Protein AF-A0A349MTY9-F1 (afdb_monomer_lite)

Radius of gyration: 27.67 Å; chains: 1; bounding box: 72×50×79 Å

Structure (mmCIF, N/CA/C/O backbone):
data_AF-A0A349MTY9-F1
#
_entry.id   AF-A0A349MTY9-F1
#
loop_
_atom_site.group_PDB
_atom_site.id
_atom_site.type_symbol
_atom_site.label_atom_id
_atom_site.label_alt_id
_atom_site.label_comp_id
_atom_site.label_asym_id
_atom_site.label_entity_id
_atom_site.label_seq_id
_atom_site.pdbx_PDB_ins_code
_atom_site.Cartn_x
_atom_site.Cartn_y
_atom_site.Cartn_z
_atom_site.occupancy
_atom_site.B_iso_or_equiv
_atom_site.auth_seq_id
_atom_site.auth_comp_id
_atom_site.auth_asym_id
_atom_site.auth_atom_id
_atom_site.pdbx_PDB_model_num
ATOM 1 N N . MET A 1 1 ? 1.607 14.497 -12.237 1.00 48.50 1 MET A N 1
ATOM 2 C CA . MET A 1 1 ? 2.779 14.697 -13.120 1.00 48.50 1 MET A CA 1
ATOM 3 C C . MET A 1 1 ? 3.496 13.367 -13.244 1.00 48.50 1 MET A C 1
ATOM 5 O O . MET A 1 1 ? 3.527 12.660 -12.244 1.00 48.50 1 MET A O 1
ATOM 9 N N . SER A 1 2 ? 4.014 13.032 -14.425 1.00 65.06 2 SER A N 1
ATOM 10 C CA . SER A 1 2 ? 4.880 11.861 -14.635 1.00 65.06 2 SER A CA 1
ATOM 11 C C . SER A 1 2 ? 6.161 11.981 -13.800 1.00 65.06 2 SER A C 1
ATOM 13 O O . SER A 1 2 ? 6.641 13.096 -13.577 1.00 65.06 2 SER A O 1
ATOM 15 N N . SER A 1 3 ? 6.677 10.864 -13.291 1.00 82.69 3 SER A N 1
ATOM 16 C CA . SER A 1 3 ? 7.984 10.806 -12.621 1.00 82.69 3 SER A CA 1
ATOM 17 C C . SER A 1 3 ? 9.102 10.911 -13.656 1.00 82.69 3 SER A C 1
ATOM 19 O O . SER A 1 3 ? 8.962 10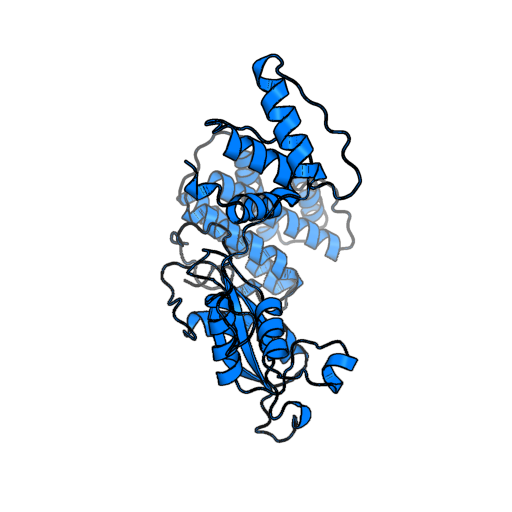.400 -14.769 1.00 82.69 3 SER A O 1
ATOM 21 N N . ASN A 1 4 ? 10.250 11.500 -13.297 1.00 88.31 4 ASN A N 1
ATOM 22 C CA . ASN A 1 4 ? 11.445 11.414 -14.145 1.00 88.31 4 ASN A CA 1
ATOM 23 C C . ASN A 1 4 ? 11.951 9.967 -14.282 1.00 88.31 4 ASN A C 1
ATOM 25 O O . ASN A 1 4 ? 12.784 9.704 -15.147 1.00 88.31 4 ASN A O 1
ATOM 29 N N . PHE A 1 5 ? 11.448 9.037 -13.461 1.00 90.69 5 PHE A N 1
ATOM 30 C CA . PHE A 1 5 ? 11.850 7.632 -13.406 1.00 90.69 5 PHE A CA 1
ATOM 31 C C . PHE A 1 5 ? 10.811 6.652 -13.969 1.00 90.69 5 PHE A C 1
ATOM 33 O O . PHE A 1 5 ? 11.025 5.444 -13.887 1.00 90.69 5 PHE A O 1
ATOM 40 N N . ASP A 1 6 ? 9.717 7.130 -14.579 1.00 85.75 6 ASP A N 1
ATOM 41 C CA . ASP A 1 6 ? 8.645 6.269 -15.120 1.00 85.75 6 ASP A CA 1
ATOM 42 C C . ASP A 1 6 ? 9.160 5.214 -16.120 1.00 85.75 6 ASP A C 1
ATOM 44 O O . ASP A 1 6 ? 8.602 4.122 -16.230 1.00 85.75 6 ASP A O 1
ATOM 48 N N . PHE A 1 7 ? 10.280 5.490 -16.795 1.00 86.31 7 PHE A N 1
ATOM 49 C CA . PHE A 1 7 ? 10.934 4.562 -17.721 1.00 86.31 7 PHE A CA 1
ATOM 50 C C . PHE A 1 7 ? 11.436 3.255 -17.070 1.00 86.31 7 PHE A C 1
ATOM 52 O O . PHE A 1 7 ? 11.737 2.301 -17.783 1.00 86.31 7 PHE A O 1
ATOM 59 N N . LEU A 1 8 ? 11.507 3.182 -15.736 1.00 84.25 8 LEU A N 1
ATOM 60 C CA . LEU A 1 8 ? 11.927 1.991 -14.987 1.00 84.25 8 LEU A CA 1
ATOM 61 C C . LEU A 1 8 ? 10.777 1.012 -14.670 1.00 84.25 8 LEU A C 1
ATOM 63 O O . LEU A 1 8 ? 11.043 -0.079 -14.170 1.00 84.25 8 LEU A O 1
ATOM 67 N N . GLN A 1 9 ? 9.512 1.362 -14.931 1.00 78.00 9 GLN A N 1
ATOM 68 C CA . GLN A 1 9 ? 8.347 0.541 -14.542 1.00 78.00 9 GLN A CA 1
ATOM 69 C C . GLN A 1 9 ? 8.153 -0.731 -15.394 1.00 78.00 9 GLN A C 1
ATOM 71 O O . GLN A 1 9 ? 7.370 -1.607 -15.032 1.00 78.00 9 GLN A O 1
ATOM 76 N N . GLY A 1 10 ? 8.833 -0.836 -16.539 1.00 66.75 10 GLY A N 1
ATOM 77 C CA . GLY A 1 10 ? 8.595 -1.882 -17.541 1.00 66.75 10 GLY A CA 1
ATOM 78 C C . GLY A 1 10 ? 9.405 -3.173 -17.386 1.00 66.75 10 GLY A C 1
ATOM 79 O O . GLY A 1 10 ? 9.187 -4.093 -18.171 1.00 66.75 10 GLY A O 1
ATOM 80 N N . ASN A 1 11 ? 10.333 -3.255 -16.427 1.00 74.88 11 ASN A N 1
ATOM 81 C CA . ASN A 1 11 ? 11.261 -4.380 -16.278 1.00 74.88 11 ASN A CA 1
ATOM 82 C C . ASN A 1 11 ? 11.414 -4.792 -14.795 1.00 74.88 11 ASN A C 1
ATOM 84 O O . ASN A 1 11 ? 11.418 -3.947 -13.897 1.00 74.88 11 ASN A O 1
ATOM 88 N N . GLU A 1 12 ? 11.497 -6.101 -14.533 1.00 72.12 12 GLU A N 1
ATOM 89 C CA . GLU A 1 12 ? 11.554 -6.668 -13.176 1.00 72.12 12 GLU A CA 1
ATOM 90 C C . GLU A 1 12 ? 12.826 -6.245 -12.423 1.00 72.12 12 GLU A C 1
ATOM 92 O O . GLU A 1 12 ? 12.746 -5.853 -11.255 1.00 72.12 12 GLU A O 1
ATOM 97 N N . ASP A 1 13 ? 13.969 -6.206 -13.113 1.00 73.19 13 ASP A N 1
ATOM 98 C CA . ASP A 1 13 ? 15.267 -5.835 -12.542 1.00 73.19 13 ASP A CA 1
ATOM 99 C C . ASP A 1 13 ? 15.338 -4.342 -12.185 1.00 73.19 13 ASP A C 1
ATOM 101 O O . ASP A 1 13 ? 16.035 -3.951 -11.247 1.00 73.19 13 ASP A O 1
ATOM 105 N N . SER A 1 14 ? 14.576 -3.488 -12.880 1.00 80.62 14 SER A N 1
ATOM 106 C CA . SER A 1 14 ? 14.502 -2.050 -12.591 1.00 80.62 14 SER A CA 1
ATOM 107 C C . SER A 1 14 ? 13.432 -1.672 -11.566 1.00 80.62 14 SER A C 1
ATOM 109 O O . SER A 1 14 ? 1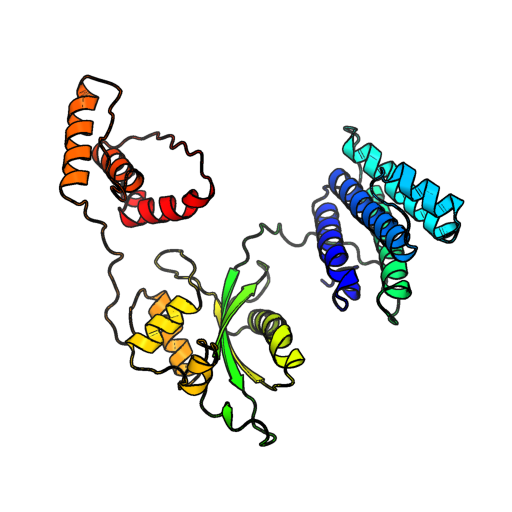3.472 -0.562 -11.030 1.00 80.62 14 SER A O 1
ATOM 111 N N . MET A 1 15 ? 12.498 -2.569 -11.232 1.00 73.56 15 MET A N 1
ATOM 112 C CA . MET A 1 15 ? 11.347 -2.231 -10.385 1.00 73.56 15 MET A CA 1
ATOM 113 C C . MET A 1 15 ? 11.749 -1.853 -8.949 1.00 73.56 15 MET A C 1
ATOM 115 O O . MET A 1 15 ? 11.157 -0.957 -8.338 1.00 73.56 15 MET A O 1
ATOM 119 N N . GLY A 1 16 ? 12.784 -2.503 -8.405 1.00 72.31 16 GLY A N 1
ATOM 120 C CA . GLY A 1 16 ? 13.357 -2.141 -7.105 1.00 72.31 16 GLY A CA 1
ATOM 121 C C . GLY A 1 16 ? 13.957 -0.730 -7.103 1.00 72.31 16 GLY A C 1
ATOM 122 O O . GLY A 1 16 ? 13.789 0.017 -6.136 1.00 72.31 16 GLY A O 1
ATOM 123 N N . TYR A 1 17 ? 14.590 -0.342 -8.213 1.00 87.06 17 TYR A N 1
ATOM 124 C CA . TYR A 1 17 ? 15.162 0.989 -8.404 1.00 87.06 17 TYR A CA 1
ATOM 125 C C . TYR A 1 17 ? 14.085 2.047 -8.638 1.00 87.06 17 TYR A C 1
ATOM 127 O O . TYR A 1 17 ? 14.203 3.131 -8.078 1.00 87.06 17 TYR A O 1
ATOM 135 N N . PHE A 1 18 ? 13.008 1.728 -9.365 1.00 83.00 18 PHE A N 1
ATOM 136 C CA . PHE A 1 18 ? 11.880 2.640 -9.569 1.00 83.00 18 PHE A CA 1
ATOM 137 C C . PHE A 1 18 ? 11.295 3.125 -8.240 1.00 83.00 18 PHE A C 1
ATOM 139 O O . PHE A 1 18 ? 11.178 4.326 -8.021 1.00 83.00 18 PHE A O 1
ATOM 146 N N . ARG A 1 19 ? 11.000 2.208 -7.308 1.00 77.81 19 ARG A N 1
ATOM 147 C CA . ARG A 1 19 ? 10.445 2.577 -5.992 1.00 77.81 19 ARG A CA 1
ATOM 148 C C . ARG A 1 19 ? 11.394 3.463 -5.186 1.00 77.81 19 ARG A C 1
ATOM 150 O O . ARG A 1 19 ? 10.953 4.396 -4.524 1.00 77.81 19 ARG A O 1
ATOM 157 N N . ALA A 1 20 ? 12.692 3.162 -5.225 1.00 81.81 20 ALA A N 1
ATOM 158 C CA . ALA A 1 20 ? 13.700 3.963 -4.537 1.00 81.81 20 ALA A CA 1
ATOM 159 C C . ALA A 1 20 ? 13.858 5.355 -5.172 1.00 81.81 20 ALA A C 1
ATOM 161 O O . ALA A 1 20 ? 14.046 6.334 -4.456 1.00 81.81 20 ALA A O 1
ATOM 162 N N . ALA A 1 21 ? 13.770 5.440 -6.498 1.00 87.44 21 ALA A N 1
ATOM 163 C CA . ALA A 1 21 ? 13.906 6.679 -7.246 1.00 87.44 21 ALA A CA 1
ATOM 164 C C . ALA A 1 21 ? 12.663 7.579 -7.129 1.00 87.44 21 ALA A C 1
ATOM 166 O O . ALA A 1 21 ? 12.811 8.788 -6.975 1.00 87.44 21 ALA A O 1
ATOM 167 N N . ASP A 1 22 ? 11.454 7.007 -7.103 1.00 82.94 22 ASP A N 1
ATOM 168 C CA . ASP A 1 22 ? 10.227 7.764 -6.813 1.00 82.94 22 ASP A CA 1
ATOM 169 C C . ASP A 1 22 ? 10.261 8.344 -5.391 1.00 82.94 22 ASP A C 1
ATOM 171 O O . ASP A 1 22 ? 9.966 9.521 -5.195 1.00 82.94 22 ASP A O 1
ATOM 175 N N . PHE A 1 23 ? 10.727 7.572 -4.401 1.00 81.62 23 PHE A N 1
ATOM 176 C CA . PHE A 1 23 ? 10.926 8.087 -3.042 1.00 81.62 23 PHE A CA 1
ATOM 177 C C . PHE A 1 23 ? 11.940 9.243 -2.998 1.00 81.62 23 PHE A C 1
ATOM 179 O O . PHE A 1 23 ? 11.708 10.246 -2.327 1.00 81.62 23 PHE A O 1
ATOM 186 N N . LEU A 1 24 ? 13.025 9.143 -3.766 1.00 90.38 24 LEU A N 1
ATOM 187 C CA . LEU A 1 24 ? 14.015 10.210 -3.899 1.00 90.38 24 LEU A CA 1
ATOM 188 C C . LEU A 1 24 ? 13.417 11.500 -4.502 1.00 90.38 24 LEU A C 1
ATOM 190 O O . LEU A 1 24 ? 13.692 12.587 -3.995 1.00 90.38 24 LEU A O 1
ATOM 194 N N . GLU A 1 25 ? 12.544 11.415 -5.517 1.00 89.06 25 GLU A N 1
ATOM 195 C CA . GLU A 1 25 ? 11.826 12.599 -6.036 1.00 89.06 25 GLU A CA 1
ATOM 196 C C . GLU A 1 25 ? 10.925 13.248 -4.981 1.00 89.06 25 GLU A C 1
ATOM 198 O O . GLU A 1 25 ? 10.778 14.473 -4.948 1.00 89.06 25 GLU A O 1
ATOM 203 N N . GLN A 1 26 ? 10.315 12.439 -4.113 1.00 84.06 26 GLN A N 1
ATOM 204 C CA . GLN A 1 26 ? 9.470 12.935 -3.030 1.00 84.06 26 GLN A CA 1
ATOM 205 C C . GLN A 1 26 ? 10.292 13.676 -1.970 1.00 84.06 26 GLN A C 1
ATOM 207 O O . GLN A 1 26 ? 9.876 14.745 -1.522 1.00 84.06 26 GLN A O 1
ATOM 212 N N . GLU A 1 27 ? 11.464 13.157 -1.593 1.00 86.94 27 GLU A N 1
ATOM 213 C CA . GLU A 1 27 ? 12.371 13.822 -0.649 1.00 86.94 27 GLU A CA 1
ATOM 214 C C . GLU A 1 27 ? 12.810 15.199 -1.162 1.00 86.94 27 GLU A C 1
ATOM 216 O O . GLU A 1 27 ? 12.738 16.176 -0.410 1.00 86.94 27 GLU A O 1
ATOM 221 N N . TYR A 1 28 ? 13.160 15.297 -2.451 1.00 92.12 28 TYR A N 1
ATOM 222 C CA . TYR A 1 28 ? 13.433 16.576 -3.111 1.00 92.12 28 TYR A CA 1
ATOM 223 C C . TYR A 1 28 ? 12.237 17.525 -3.015 1.00 92.12 28 TYR A C 1
ATOM 225 O O . TYR A 1 28 ? 12.362 18.665 -2.563 1.00 92.12 28 TYR A O 1
ATOM 233 N N . ALA A 1 29 ? 11.054 17.048 -3.410 1.00 85.62 29 ALA A N 1
ATOM 234 C CA . ALA A 1 29 ? 9.850 17.864 -3.457 1.00 85.62 29 ALA A CA 1
ATOM 235 C C . ALA A 1 29 ? 9.474 18.403 -2.062 1.00 85.62 29 ALA A C 1
ATOM 237 O O . ALA A 1 29 ? 9.063 19.554 -1.914 1.00 85.62 29 ALA A O 1
ATOM 238 N N . MET A 1 30 ? 9.674 17.607 -1.009 1.00 80.88 30 MET A N 1
ATOM 239 C CA . MET A 1 30 ? 9.446 18.009 0.385 1.00 80.88 30 MET A CA 1
ATOM 240 C C . MET A 1 30 ? 10.506 18.980 0.933 1.00 80.88 30 MET A C 1
ATOM 242 O O . MET A 1 30 ? 10.330 19.507 2.029 1.00 80.88 30 MET A O 1
ATOM 246 N N . GLY A 1 31 ? 11.585 19.242 0.191 1.00 87.38 31 GLY A N 1
ATOM 247 C CA . GLY A 1 31 ? 12.714 20.051 0.647 1.00 87.38 31 GLY A CA 1
ATOM 248 C C . GLY A 1 31 ? 13.654 19.312 1.606 1.00 87.38 31 GLY A C 1
ATOM 249 O O . GLY A 1 31 ? 14.465 19.947 2.279 1.00 87.38 31 GLY A O 1
ATOM 250 N N . ASN A 1 32 ? 13.567 17.979 1.672 1.00 88.12 32 ASN A N 1
ATOM 251 C CA . ASN A 1 32 ? 14.393 17.120 2.522 1.00 88.12 32 ASN A CA 1
ATOM 252 C C . ASN A 1 32 ? 15.698 16.720 1.811 1.00 88.12 32 ASN A C 1
ATOM 254 O O . ASN A 1 32 ? 16.046 15.540 1.737 1.00 88.12 32 ASN A O 1
ATOM 258 N N . TYR A 1 33 ? 16.451 17.707 1.323 1.00 91.31 33 TYR A N 1
ATOM 259 C CA . TYR A 1 33 ? 17.626 17.498 0.465 1.00 91.31 33 TYR A CA 1
ATOM 260 C C . TYR A 1 33 ? 18.709 16.605 1.110 1.00 91.31 33 TYR A C 1
ATOM 262 O O . TYR A 1 33 ? 19.322 15.776 0.450 1.00 91.31 33 TYR A O 1
ATOM 270 N N . ALA A 1 34 ? 18.915 16.674 2.430 1.00 88.19 34 ALA A N 1
ATOM 271 C CA . ALA A 1 34 ? 19.869 15.785 3.111 1.00 88.19 34 ALA A CA 1
ATOM 272 C C . ALA A 1 34 ? 19.472 14.291 3.030 1.00 88.19 34 ALA A C 1
ATOM 274 O O . ALA A 1 34 ? 20.325 13.406 2.907 1.00 88.19 34 ALA A O 1
ATOM 275 N N . SER A 1 35 ? 18.168 14.002 3.103 1.00 89.50 35 SER A N 1
ATOM 276 C CA . SER A 1 35 ? 17.660 12.627 2.994 1.00 89.50 35 SER A CA 1
ATOM 277 C C . SER A 1 35 ? 17.699 12.158 1.540 1.00 89.50 35 SER A C 1
ATOM 279 O O . SER A 1 35 ? 18.216 11.074 1.276 1.00 89.50 35 SER A O 1
ATOM 281 N N . GLU A 1 36 ? 17.335 13.041 0.606 1.00 93.81 36 GLU A N 1
ATOM 282 C CA . GLU A 1 36 ? 17.454 12.824 -0.841 1.00 93.81 36 GLU A CA 1
ATOM 283 C C . GLU A 1 36 ? 18.869 12.378 -1.246 1.00 93.81 36 GLU A C 1
ATOM 285 O O . GLU A 1 36 ? 19.044 11.359 -1.914 1.00 93.81 36 GLU A O 1
ATOM 290 N N . LEU A 1 37 ? 19.906 13.088 -0.786 1.00 93.94 37 LEU A N 1
ATOM 291 C CA . LEU A 1 37 ? 21.303 12.752 -1.075 1.00 93.94 37 LEU A CA 1
ATOM 292 C C . LEU A 1 37 ? 21.699 11.374 -0.507 1.00 93.94 37 LEU A C 1
ATOM 294 O O . LEU A 1 37 ? 22.433 10.611 -1.145 1.00 93.94 37 LEU A O 1
ATOM 298 N N . THR A 1 38 ? 21.201 11.024 0.682 1.00 91.75 38 THR A N 1
ATOM 299 C CA . THR A 1 38 ? 21.407 9.695 1.282 1.00 91.75 38 THR A CA 1
ATOM 300 C C . THR A 1 38 ? 20.731 8.596 0.449 1.00 91.75 38 THR A C 1
ATOM 302 O O . THR A 1 38 ? 21.340 7.552 0.180 1.00 91.75 38 THR A O 1
ATOM 305 N N . SER A 1 39 ? 19.505 8.833 -0.017 1.00 93.69 39 SER A N 1
ATOM 306 C CA . SER A 1 39 ? 18.768 7.924 -0.902 1.00 93.69 39 SER A CA 1
ATOM 307 C C . SER A 1 39 ? 19.449 7.769 -2.265 1.00 93.69 39 SER A C 1
ATOM 309 O O . SER A 1 39 ? 19.593 6.643 -2.752 1.00 93.69 39 SER A O 1
ATOM 311 N N . ALA A 1 40 ? 19.972 8.858 -2.838 1.00 97.25 40 ALA A N 1
ATOM 312 C CA . ALA A 1 40 ? 20.712 8.859 -4.101 1.00 97.25 40 ALA A CA 1
ATOM 313 C C . ALA A 1 40 ? 21.924 7.925 -4.021 1.00 97.25 40 ALA A C 1
ATOM 315 O O . ALA A 1 40 ? 22.139 7.061 -4.879 1.00 97.25 40 ALA A O 1
ATOM 316 N N . ARG A 1 41 ? 22.683 8.036 -2.923 1.00 96.44 41 ARG A N 1
ATOM 317 C CA . ARG A 1 41 ? 23.814 7.154 -2.627 1.00 96.44 41 ARG A CA 1
ATOM 318 C C . ARG A 1 41 ? 23.387 5.693 -2.527 1.00 96.44 41 ARG A C 1
ATOM 320 O O . ARG A 1 41 ? 24.094 4.835 -3.052 1.00 96.44 41 ARG A O 1
ATOM 327 N N . LYS A 1 42 ? 22.265 5.394 -1.868 1.00 95.19 42 LYS A N 1
ATOM 328 C CA . LYS A 1 42 ? 21.762 4.018 -1.741 1.00 95.19 42 LYS A CA 1
ATOM 329 C C . LYS A 1 42 ? 21.445 3.412 -3.109 1.00 95.19 42 LYS A C 1
ATOM 331 O O . LYS A 1 42 ? 21.803 2.260 -3.350 1.00 95.19 42 LYS A O 1
ATOM 336 N N . ILE A 1 43 ? 20.817 4.172 -4.007 1.00 96.69 43 ILE A N 1
ATOM 337 C CA . ILE A 1 43 ? 20.549 3.733 -5.385 1.00 96.69 43 ILE A CA 1
ATOM 338 C C . ILE A 1 43 ? 21.868 3.416 -6.100 1.00 96.69 43 ILE A C 1
ATOM 340 O O . ILE A 1 43 ? 22.042 2.308 -6.607 1.00 96.69 43 ILE A O 1
ATOM 344 N N . ALA A 1 44 ? 22.831 4.342 -6.065 1.00 98.06 44 ALA A N 1
ATOM 345 C CA . ALA A 1 44 ? 24.136 4.166 -6.700 1.00 98.06 44 ALA A CA 1
ATOM 346 C C . ALA A 1 44 ? 24.924 2.961 -6.150 1.00 98.06 44 ALA A C 1
ATOM 348 O O . ALA A 1 44 ? 25.539 2.218 -6.916 1.00 98.06 44 ALA A O 1
ATOM 349 N N . GLU A 1 45 ? 24.875 2.726 -4.837 1.00 97.81 45 GLU A N 1
ATOM 350 C CA . GLU A 1 45 ? 25.505 1.564 -4.206 1.00 97.81 45 GLU A CA 1
ATOM 351 C C . GLU A 1 45 ? 24.916 0.247 -4.723 1.00 97.81 45 GLU A C 1
ATOM 353 O O . GLU A 1 45 ? 25.665 -0.671 -5.055 1.00 97.81 45 GLU A O 1
ATOM 358 N N . ASN A 1 46 ? 23.589 0.161 -4.838 1.00 96.88 46 ASN A N 1
ATOM 359 C CA . ASN A 1 46 ? 22.930 -1.046 -5.336 1.00 96.88 46 ASN A CA 1
ATOM 360 C C . ASN A 1 46 ? 23.171 -1.262 -6.833 1.00 96.88 46 ASN A C 1
ATOM 362 O O . ASN A 1 46 ? 23.267 -2.406 -7.260 1.00 96.88 46 ASN A O 1
ATOM 366 N N . VAL A 1 47 ? 23.329 -0.203 -7.633 1.00 97.62 47 VAL A N 1
ATOM 367 C CA . VAL A 1 47 ? 23.782 -0.345 -9.028 1.00 97.62 47 VAL A CA 1
ATOM 368 C C . VAL A 1 47 ? 25.186 -0.936 -9.087 1.00 97.62 47 VAL A C 1
ATOM 370 O O . VAL A 1 47 ? 25.439 -1.844 -9.870 1.00 97.62 47 VAL A O 1
ATOM 373 N N . VAL A 1 48 ? 26.109 -0.466 -8.245 1.00 98.12 48 VAL A N 1
ATOM 374 C CA . VAL A 1 48 ? 27.471 -1.017 -8.206 1.00 98.12 48 VAL A CA 1
ATOM 375 C C . VAL A 1 48 ? 27.480 -2.485 -7.790 1.00 98.12 48 VAL A C 1
ATOM 377 O O . VAL A 1 48 ? 28.207 -3.271 -8.394 1.00 98.12 48 VAL A O 1
ATOM 380 N N . LYS A 1 49 ? 26.664 -2.868 -6.802 1.00 97.31 49 LYS A N 1
ATOM 381 C CA . LYS A 1 49 ? 26.504 -4.278 -6.416 1.00 97.31 49 LYS A CA 1
ATOM 382 C C . LYS A 1 49 ? 25.972 -5.118 -7.571 1.00 97.31 49 LYS A C 1
ATOM 384 O O . LYS A 1 49 ? 26.564 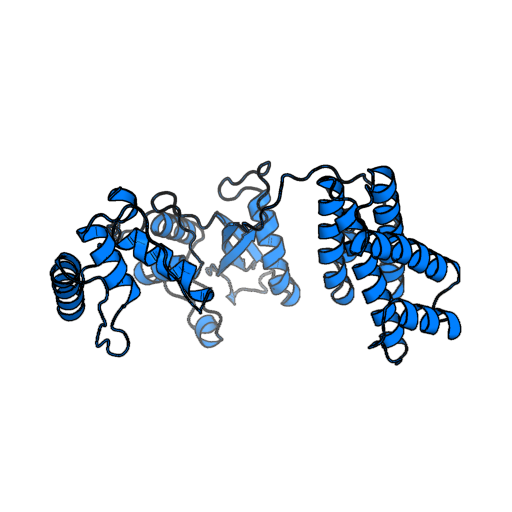-6.142 -7.883 1.00 97.31 49 LYS A O 1
ATOM 389 N N . PHE A 1 50 ? 24.947 -4.626 -8.264 1.00 96.12 50 PHE A N 1
ATOM 390 C CA . PHE A 1 50 ? 24.400 -5.292 -9.442 1.00 96.12 50 PHE A CA 1
ATOM 391 C C . PHE A 1 50 ? 25.460 -5.494 -10.533 1.00 96.12 50 PHE A C 1
ATOM 393 O O . PHE A 1 50 ? 25.598 -6.590 -11.059 1.00 96.12 50 PHE A O 1
ATOM 400 N N . VAL A 1 51 ? 26.264 -4.471 -10.843 1.00 97.00 51 VAL A N 1
ATOM 401 C CA . VAL A 1 51 ? 27.350 -4.586 -11.833 1.00 97.00 51 VAL A CA 1
ATOM 402 C C . VAL A 1 51 ? 28.369 -5.653 -11.430 1.00 97.00 51 VAL A C 1
ATOM 404 O O . VAL A 1 51 ? 28.814 -6.416 -12.284 1.00 97.00 51 VAL A O 1
ATOM 407 N N . LEU A 1 52 ? 28.749 -5.722 -10.153 1.00 97.44 52 LEU A N 1
ATOM 408 C CA . LEU A 1 52 ? 29.668 -6.753 -9.664 1.00 97.44 52 LEU A CA 1
ATOM 409 C C . LEU A 1 52 ? 29.054 -8.153 -9.776 1.00 97.44 52 LEU A C 1
ATOM 411 O O . LEU A 1 52 ? 29.723 -9.053 -10.283 1.00 97.44 52 LEU A O 1
ATOM 415 N N . ASP A 1 53 ? 27.779 -8.306 -9.417 1.00 95.50 53 ASP A N 1
ATOM 416 C CA . ASP A 1 53 ? 27.051 -9.575 -9.543 1.00 95.50 53 ASP A CA 1
ATOM 417 C C . ASP A 1 53 ? 26.963 -10.055 -10.991 1.00 95.50 53 ASP A C 1
ATOM 419 O O . ASP A 1 53 ? 27.270 -11.213 -11.272 1.00 95.50 53 ASP A O 1
ATOM 423 N N . GLN A 1 54 ? 26.639 -9.163 -11.933 1.00 94.25 54 GLN A N 1
ATOM 424 C CA . GLN A 1 54 ? 26.612 -9.490 -13.366 1.00 94.25 54 GLN A CA 1
ATOM 425 C C . GLN A 1 54 ? 27.986 -9.918 -13.907 1.00 94.25 54 GLN A C 1
ATOM 427 O O . GLN A 1 54 ? 28.072 -10.589 -14.933 1.00 94.25 54 GLN A O 1
ATOM 432 N N . ASN A 1 55 ? 29.069 -9.551 -13.216 1.00 95.38 55 ASN A N 1
ATOM 433 C CA . ASN A 1 55 ? 30.438 -9.942 -13.548 1.00 95.38 55 ASN A CA 1
ATOM 434 C C . ASN A 1 55 ? 30.984 -11.053 -12.631 1.00 95.38 55 ASN A C 1
ATOM 436 O O . ASN A 1 55 ? 32.189 -11.314 -12.647 1.00 95.38 55 ASN A O 1
ATOM 440 N N . TYR A 1 56 ? 30.119 -11.719 -11.855 1.00 95.69 56 TYR A N 1
ATOM 441 C CA . TYR A 1 56 ? 30.465 -12.807 -10.932 1.00 95.69 56 TYR A CA 1
ATOM 442 C C . TYR A 1 56 ? 31.546 -12.428 -9.903 1.00 95.69 56 TYR A C 1
ATOM 444 O O . TYR A 1 56 ? 32.407 -13.241 -9.556 1.00 95.69 56 TYR A O 1
ATOM 452 N N . MET A 1 57 ? 31.521 -11.180 -9.431 1.00 95.12 57 MET A N 1
ATOM 453 C CA . MET A 1 57 ? 32.440 -10.658 -8.420 1.00 95.12 57 MET A CA 1
ATOM 454 C C . MET A 1 57 ? 31.738 -10.469 -7.075 1.00 95.12 57 MET A C 1
ATOM 456 O O . MET A 1 57 ? 30.555 -10.155 -7.024 1.00 95.12 57 MET A O 1
ATOM 460 N N . ASP A 1 58 ? 32.493 -10.615 -5.985 1.00 93.88 58 ASP A N 1
ATOM 461 C CA . ASP A 1 58 ? 31.995 -10.365 -4.629 1.00 93.88 58 ASP A CA 1
ATOM 462 C C . ASP A 1 58 ? 31.566 -8.898 -4.439 1.00 93.88 58 ASP A C 1
ATOM 464 O O . ASP A 1 58 ? 32.237 -7.973 -4.912 1.00 93.88 58 ASP A O 1
ATOM 468 N N . ASN A 1 59 ? 30.453 -8.694 -3.730 1.00 93.31 59 ASN A N 1
ATOM 469 C CA . ASN A 1 59 ? 29.843 -7.389 -3.494 1.00 93.31 59 ASN A CA 1
ATOM 470 C C . ASN A 1 59 ? 29.487 -7.112 -2.017 1.00 93.31 59 ASN A C 1
ATOM 472 O O . ASN A 1 59 ? 28.932 -6.048 -1.713 1.00 93.31 59 ASN A O 1
ATOM 476 N N . ASP A 1 60 ? 29.872 -8.000 -1.093 1.00 92.31 60 ASP A N 1
ATOM 477 C CA . ASP A 1 60 ? 29.568 -7.884 0.343 1.00 92.31 60 ASP A CA 1
ATOM 478 C C . ASP A 1 60 ? 30.317 -6.727 1.041 1.00 92.31 60 ASP A C 1
ATOM 480 O O . ASP A 1 60 ? 30.031 -6.373 2.190 1.00 92.31 60 ASP A O 1
ATOM 484 N N . ALA A 1 61 ? 31.277 -6.102 0.354 1.00 94.06 61 ALA A N 1
ATOM 485 C CA . ALA A 1 61 ? 32.059 -4.992 0.880 1.00 94.06 61 ALA A CA 1
ATOM 486 C C . ALA A 1 61 ? 31.317 -3.638 0.820 1.00 94.06 61 ALA A C 1
ATOM 488 O O . ALA A 1 61 ? 30.210 -3.493 0.298 1.00 94.06 61 ALA A O 1
ATOM 489 N N . THR A 1 62 ? 31.932 -2.598 1.394 1.00 95.25 62 THR A N 1
ATOM 490 C CA . THR A 1 62 ? 31.339 -1.249 1.418 1.00 95.25 62 THR A CA 1
ATOM 491 C C . THR A 1 62 ? 31.235 -0.652 0.014 1.00 95.25 62 THR A C 1
ATOM 493 O O . THR A 1 62 ? 32.072 -0.935 -0.845 1.00 95.25 62 THR A O 1
ATOM 496 N N . PHE A 1 63 ? 30.302 0.287 -0.201 1.00 96.44 63 PHE A N 1
ATOM 497 C CA . PHE A 1 63 ? 30.187 1.014 -1.475 1.00 96.44 63 PHE A CA 1
ATOM 498 C C . PHE A 1 63 ? 31.536 1.545 -1.995 1.00 96.44 63 PHE A C 1
ATOM 500 O O . PHE A 1 63 ? 31.862 1.413 -3.172 1.00 96.44 63 PHE A O 1
ATOM 507 N N . ALA A 1 64 ? 32.367 2.108 -1.113 1.00 95.94 64 ALA A N 1
ATOM 508 C CA . ALA A 1 64 ? 33.670 2.644 -1.494 1.00 95.94 64 ALA A CA 1
ATOM 509 C C . ALA A 1 64 ? 34.655 1.564 -1.975 1.00 95.94 64 ALA A C 1
ATOM 511 O O . ALA A 1 64 ? 35.476 1.841 -2.848 1.00 95.94 64 ALA A O 1
ATOM 512 N N . GLN A 1 65 ? 34.608 0.363 -1.394 1.00 96.75 65 GLN A N 1
ATOM 513 C CA . GLN A 1 65 ? 35.442 -0.769 -1.804 1.00 96.75 65 GLN A CA 1
ATOM 514 C C . GLN A 1 65 ? 34.934 -1.358 -3.118 1.00 96.75 65 GLN A C 1
ATOM 516 O O . GLN A 1 65 ? 35.709 -1.465 -4.063 1.00 96.75 65 GLN A O 1
ATOM 521 N N . ASN A 1 66 ? 33.632 -1.610 -3.218 1.00 97.94 66 ASN A N 1
ATOM 522 C CA . ASN A 1 66 ? 33.010 -2.131 -4.431 1.00 97.94 66 ASN A CA 1
ATOM 523 C C . ASN A 1 66 ? 33.229 -1.205 -5.636 1.00 97.94 66 ASN A C 1
ATOM 525 O O . ASN A 1 66 ? 33.608 -1.661 -6.712 1.00 97.94 66 ASN A O 1
ATOM 529 N N . LEU A 1 67 ? 33.096 0.113 -5.454 1.00 97.19 67 LEU A N 1
ATOM 530 C CA . LEU A 1 67 ? 33.346 1.080 -6.526 1.00 97.19 67 LEU A CA 1
ATOM 531 C C . LEU A 1 67 ? 34.824 1.103 -6.962 1.00 97.19 67 LEU A C 1
ATOM 533 O O . LEU A 1 67 ? 35.120 1.288 -8.143 1.00 97.19 67 LEU A O 1
ATOM 537 N N . LYS A 1 68 ? 35.769 0.864 -6.039 1.00 97.12 68 LYS A N 1
ATOM 538 C CA . LYS A 1 68 ? 37.186 0.681 -6.397 1.00 97.12 68 LYS A CA 1
ATOM 539 C C . LYS A 1 68 ? 37.395 -0.594 -7.212 1.00 97.12 68 LYS A C 1
ATOM 541 O O . LYS A 1 68 ? 38.151 -0.543 -8.177 1.00 97.12 68 LYS A O 1
ATOM 546 N N . THR A 1 69 ? 36.727 -1.691 -6.856 1.00 97.25 69 THR A N 1
ATOM 547 C CA . THR A 1 69 ? 36.767 -2.958 -7.604 1.00 97.25 69 THR A CA 1
ATOM 548 C C . THR A 1 69 ? 36.250 -2.763 -9.028 1.00 97.25 69 THR A C 1
ATOM 550 O O . THR A 1 69 ? 36.961 -3.074 -9.981 1.00 97.25 69 THR A O 1
ATOM 553 N N . VAL A 1 70 ? 35.079 -2.133 -9.184 1.00 97.25 70 VAL A N 1
ATOM 554 C CA . VAL A 1 70 ? 34.504 -1.771 -10.493 1.00 97.25 70 VAL A CA 1
ATOM 555 C C . VAL A 1 70 ? 35.488 -0.959 -11.340 1.00 97.25 70 VAL A C 1
ATOM 557 O O . VAL A 1 70 ? 35.685 -1.258 -12.518 1.00 97.25 70 VAL A O 1
ATOM 560 N N . LYS A 1 71 ? 36.143 0.044 -10.739 1.00 96.50 71 LYS A N 1
ATOM 561 C CA . LYS A 1 71 ? 37.141 0.878 -11.423 1.00 96.50 71 LYS A CA 1
ATOM 562 C C . LYS A 1 71 ? 38.395 0.091 -11.814 1.00 96.50 71 LYS A C 1
ATOM 564 O O . LYS A 1 71 ? 38.891 0.264 -12.922 1.00 96.50 71 LYS A O 1
ATOM 569 N N . TYR A 1 72 ? 38.916 -0.740 -10.913 1.00 96.00 72 TYR A N 1
ATOM 570 C CA . TYR A 1 72 ? 40.137 -1.519 -11.129 1.00 96.00 72 TYR A CA 1
ATOM 571 C C . TYR A 1 72 ? 39.975 -2.545 -12.255 1.00 96.00 72 TYR A C 1
ATOM 573 O O . TYR A 1 72 ? 40.866 -2.693 -13.085 1.00 96.00 72 TYR A O 1
ATOM 581 N N . HIS A 1 73 ? 38.819 -3.209 -12.314 1.00 95.88 73 HIS A N 1
ATOM 582 C CA . HIS A 1 73 ? 38.504 -4.184 -13.358 1.00 95.88 73 HIS A CA 1
ATOM 583 C C . HIS A 1 73 ? 37.926 -3.558 -14.635 1.00 95.88 73 HIS A C 1
ATOM 585 O O . HIS A 1 73 ? 37.583 -4.291 -15.556 1.00 95.88 73 HIS A O 1
ATOM 591 N N . HIS A 1 74 ? 37.834 -2.225 -14.711 1.00 95.56 74 HIS A N 1
ATOM 592 C CA . HIS A 1 74 ? 37.294 -1.498 -15.864 1.00 95.56 74 HIS A CA 1
ATOM 593 C C . HIS A 1 74 ? 35.884 -1.956 -16.284 1.00 95.56 74 HIS A C 1
ATOM 595 O O . HIS A 1 74 ? 35.560 -1.966 -17.470 1.00 95.56 74 HIS A O 1
ATOM 601 N N . LEU A 1 75 ? 35.034 -2.316 -15.314 1.00 95.88 75 LEU A N 1
ATOM 602 C CA . LEU A 1 75 ? 33.679 -2.819 -15.593 1.00 95.88 75 LEU A CA 1
ATOM 603 C C . LEU A 1 75 ? 32.731 -1.722 -16.088 1.00 95.88 75 LEU A C 1
ATOM 605 O O . LEU A 1 75 ? 31.720 -2.012 -16.716 1.00 95.88 75 LEU A O 1
ATOM 609 N N . LEU A 1 76 ? 33.058 -0.459 -15.805 1.00 96.06 76 LEU A N 1
ATOM 610 C CA . LEU A 1 76 ? 32.333 0.721 -16.262 1.00 96.06 76 LEU A CA 1
ATOM 611 C C . LEU A 1 76 ? 33.295 1.702 -16.928 1.00 96.06 76 LEU A C 1
ATOM 613 O O . LEU A 1 76 ? 34.479 1.770 -16.588 1.00 96.06 76 LEU A O 1
ATOM 617 N N . ASN A 1 77 ? 32.771 2.508 -17.851 1.00 95.25 77 ASN A N 1
ATOM 618 C CA . ASN A 1 77 ? 33.543 3.594 -18.443 1.00 95.25 77 ASN A CA 1
ATOM 619 C C . ASN A 1 77 ? 33.855 4.693 -17.405 1.00 95.25 77 ASN A C 1
ATOM 621 O O . ASN A 1 77 ? 33.200 4.813 -16.368 1.00 95.25 77 ASN A O 1
ATOM 625 N N . GLN A 1 78 ? 34.854 5.525 -17.706 1.00 94.44 78 GLN A N 1
ATOM 626 C CA . GLN A 1 78 ? 35.328 6.554 -16.777 1.00 94.44 78 GLN A CA 1
ATOM 627 C C . GLN A 1 78 ? 34.228 7.560 -16.392 1.00 94.44 78 GLN A C 1
ATOM 629 O O . GLN A 1 78 ? 34.136 7.934 -15.228 1.00 94.44 78 GLN A O 1
ATOM 634 N N . GLN A 1 79 ? 33.350 7.931 -17.330 1.00 96.31 79 GLN A N 1
ATOM 635 C CA . GLN A 1 79 ? 32.254 8.874 -17.074 1.00 96.31 79 GLN A CA 1
ATOM 636 C C . GLN A 1 79 ? 31.259 8.346 -16.031 1.00 96.31 79 GLN A C 1
ATOM 638 O O . GLN A 1 79 ? 30.839 9.090 -15.150 1.00 96.31 79 GLN A O 1
ATOM 643 N N . LEU A 1 80 ? 30.906 7.060 -16.094 1.00 97.38 80 LEU A N 1
ATOM 644 C CA . LEU A 1 80 ? 30.008 6.418 -15.130 1.00 97.38 80 LEU A CA 1
ATOM 645 C C . LEU A 1 80 ? 30.670 6.236 -13.767 1.00 97.38 80 LEU A C 1
ATOM 647 O O . LEU A 1 80 ? 30.023 6.414 -12.738 1.00 97.38 80 LEU A O 1
ATOM 651 N N . VAL A 1 81 ? 31.964 5.915 -13.746 1.00 97.38 81 VAL A N 1
ATOM 652 C CA . VAL A 1 81 ? 32.729 5.849 -12.495 1.00 97.38 81 VAL A CA 1
ATOM 653 C C . VAL A 1 81 ? 32.751 7.219 -11.812 1.00 97.38 81 VAL A C 1
ATOM 655 O O . VAL A 1 81 ? 32.500 7.301 -10.610 1.00 97.38 81 VAL A O 1
ATOM 658 N N . ASP A 1 82 ? 32.998 8.291 -12.565 1.00 97.44 82 ASP A N 1
ATOM 659 C CA . ASP A 1 82 ? 33.008 9.656 -12.033 1.00 97.44 82 ASP A CA 1
ATOM 660 C C . ASP A 1 82 ? 31.618 10.083 -11.541 1.00 97.44 82 ASP A C 1
ATOM 662 O O . ASP A 1 82 ? 31.506 10.650 -10.453 1.00 97.44 82 ASP A O 1
ATOM 666 N N . LEU A 1 83 ? 30.554 9.721 -12.268 1.00 98.19 83 LEU A N 1
ATOM 667 C CA . LEU A 1 83 ? 29.165 9.921 -11.844 1.00 98.19 83 LEU A CA 1
ATOM 668 C C . LEU A 1 83 ? 28.866 9.224 -10.506 1.00 98.19 83 LEU A C 1
ATOM 670 O O . LEU A 1 83 ? 28.312 9.834 -9.594 1.00 98.19 83 LEU A O 1
ATOM 674 N N . LEU A 1 84 ? 29.276 7.963 -10.350 1.00 98.19 84 LEU A N 1
ATOM 675 C CA . LEU A 1 84 ? 29.082 7.205 -9.110 1.00 98.19 84 LEU A CA 1
ATOM 676 C C . LEU A 1 84 ? 29.840 7.826 -7.929 1.00 98.19 84 LEU A C 1
ATOM 678 O O . LEU A 1 84 ? 29.310 7.866 -6.818 1.00 98.19 84 LEU A O 1
ATOM 682 N N . TYR A 1 85 ? 31.050 8.354 -8.147 1.00 97.75 85 TYR A N 1
ATOM 683 C CA . TYR A 1 85 ? 31.761 9.114 -7.115 1.00 97.75 85 TYR A CA 1
ATOM 684 C C . TYR A 1 85 ? 31.057 10.433 -6.777 1.00 97.75 85 TYR A C 1
ATOM 686 O O . TYR A 1 85 ? 30.972 10.771 -5.594 1.00 97.75 85 TYR A O 1
ATOM 694 N N . ALA A 1 86 ? 30.532 11.140 -7.780 1.00 96.81 86 ALA A N 1
ATOM 695 C CA . ALA A 1 86 ? 29.806 12.393 -7.598 1.00 96.81 86 ALA A CA 1
ATOM 696 C C . ALA A 1 86 ? 28.515 12.212 -6.782 1.00 96.81 86 ALA A C 1
ATOM 698 O O . ALA A 1 86 ? 28.220 13.063 -5.953 1.00 96.81 86 ALA A O 1
ATOM 699 N N . ILE A 1 87 ? 27.817 11.079 -6.926 1.00 97.44 87 ILE A N 1
ATOM 700 C CA . ILE A 1 87 ? 26.652 10.732 -6.091 1.00 97.44 87 ILE A CA 1
ATOM 701 C C . ILE A 1 87 ? 27.096 10.279 -4.689 1.00 97.44 87 ILE A C 1
ATOM 703 O O . ILE A 1 87 ? 26.495 10.628 -3.671 1.00 97.44 87 ILE A O 1
ATOM 707 N N . LYS A 1 88 ? 28.168 9.480 -4.610 1.00 96.12 88 LYS A N 1
ATOM 708 C CA . LYS A 1 88 ? 28.630 8.875 -3.354 1.00 96.12 88 LYS A CA 1
ATOM 709 C C . LYS A 1 88 ? 29.062 9.916 -2.317 1.00 96.12 88 LYS A C 1
ATOM 711 O O . LYS A 1 88 ? 28.756 9.723 -1.139 1.00 96.12 88 LYS A O 1
ATOM 716 N N . GLN A 1 89 ? 29.869 10.914 -2.692 1.00 93.00 89 GLN A N 1
ATOM 717 C CA . GLN A 1 89 ? 30.481 11.812 -1.696 1.00 93.00 89 GLN A CA 1
ATOM 718 C C . GLN A 1 89 ? 29.439 12.652 -0.944 1.00 93.00 89 GLN A C 1
ATOM 720 O O . GLN A 1 89 ? 29.392 12.514 0.281 1.00 93.00 89 GLN A O 1
ATOM 725 N N . PRO A 1 90 ? 28.533 13.383 -1.624 1.00 90.94 90 PRO A N 1
ATOM 726 C CA . PRO A 1 90 ? 27.522 14.191 -0.950 1.00 90.94 90 PRO A CA 1
ATOM 727 C C . PRO A 1 90 ? 26.562 13.335 -0.121 1.00 90.94 90 PRO A C 1
ATOM 729 O O . PRO A 1 90 ? 26.265 13.673 1.017 1.00 90.94 90 PRO A O 1
ATOM 732 N N . GLY A 1 91 ? 26.136 12.168 -0.621 1.00 89.50 91 GLY A N 1
ATOM 733 C CA . GLY A 1 91 ? 25.266 11.275 0.151 1.00 89.50 91 GLY A CA 1
ATOM 734 C C . GLY A 1 91 ? 25.936 10.651 1.377 1.00 89.50 91 GLY A C 1
ATOM 735 O O . GLY A 1 91 ? 25.265 10.308 2.347 1.00 89.50 91 GLY A O 1
ATOM 736 N N . ASN A 1 92 ? 27.263 10.499 1.374 1.00 88.69 92 ASN A N 1
ATOM 737 C CA . ASN A 1 92 ? 27.996 10.057 2.558 1.00 88.69 92 ASN A CA 1
ATOM 738 C C . ASN A 1 92 ? 28.133 11.183 3.590 1.00 88.69 92 ASN A C 1
ATOM 740 O O . ASN A 1 92 ? 27.993 10.928 4.782 1.00 88.69 92 ASN A O 1
ATOM 744 N N . GLU A 1 93 ? 28.384 12.410 3.143 1.00 88.12 93 GLU A N 1
ATOM 745 C CA . GLU A 1 93 ? 28.422 13.596 4.006 1.00 88.12 93 GLU A CA 1
ATOM 746 C C . GLU A 1 93 ? 27.046 13.877 4.623 1.00 88.12 93 GLU A C 1
ATOM 748 O O . GLU A 1 93 ? 26.951 14.052 5.838 1.00 88.12 93 GLU A O 1
ATOM 753 N N . ALA A 1 94 ? 25.972 13.785 3.836 1.00 86.31 94 ALA A N 1
ATOM 754 C CA . ALA A 1 94 ? 24.601 14.001 4.295 1.00 86.31 94 ALA A CA 1
ATOM 755 C C . ALA A 1 94 ? 24.146 12.985 5.358 1.00 86.31 94 ALA A C 1
ATOM 757 O O . ALA A 1 94 ? 23.336 13.304 6.223 1.00 86.31 94 ALA A O 1
ATOM 758 N N . SER A 1 95 ? 24.706 11.771 5.344 1.00 80.75 95 SER A N 1
ATOM 759 C CA . SER A 1 95 ? 24.448 10.748 6.368 1.00 80.75 95 SER A CA 1
ATOM 760 C C . SER A 1 95 ? 25.174 11.000 7.701 1.00 80.75 95 SER A C 1
ATOM 762 O O . SER A 1 95 ? 24.836 10.374 8.707 1.00 80.75 95 SER A O 1
ATOM 764 N N . HIS A 1 96 ? 26.208 11.849 7.721 1.00 74.44 96 HIS A N 1
ATOM 765 C CA . HIS A 1 96 ? 27.143 11.970 8.850 1.00 74.44 96 HIS A CA 1
ATOM 766 C C . HIS A 1 96 ? 27.339 13.398 9.373 1.00 74.44 96 HIS A C 1
ATOM 768 O O . HIS A 1 96 ? 27.970 13.577 10.416 1.00 74.44 96 HIS A O 1
ATOM 774 N N . THR A 1 97 ? 26.808 14.405 8.683 1.00 77.06 97 THR A N 1
ATOM 775 C CA . THR A 1 97 ? 26.961 15.822 9.028 1.00 77.06 97 THR A CA 1
ATOM 776 C C . THR A 1 97 ? 25.602 16.484 9.271 1.00 77.06 97 THR A C 1
ATOM 778 O O . THR A 1 97 ? 24.558 15.947 8.915 1.00 77.06 97 THR A O 1
ATOM 781 N N . LEU A 1 98 ? 25.614 17.656 9.915 1.00 73.06 98 LEU A N 1
ATOM 782 C CA . LEU A 1 98 ? 24.435 18.517 10.092 1.00 73.06 98 LEU A CA 1
ATOM 783 C C . LEU A 1 98 ? 24.414 19.658 9.059 1.00 73.06 98 LEU A C 1
ATOM 785 O O . LEU A 1 98 ? 23.826 20.711 9.312 1.00 73.06 98 LEU A O 1
ATOM 789 N N . GLU A 1 99 ? 25.124 19.494 7.940 1.00 72.31 99 GLU A N 1
ATOM 790 C CA . GLU A 1 99 ? 25.198 20.516 6.899 1.00 72.31 99 GLU A CA 1
ATOM 791 C C . GLU A 1 99 ? 23.831 20.747 6.245 1.00 72.31 99 GLU A C 1
ATOM 793 O O . GLU A 1 99 ? 23.006 19.840 6.111 1.00 72.31 99 GLU A O 1
ATOM 798 N N . GLN A 1 100 ? 23.579 22.000 5.864 1.00 75.12 100 GLN A N 1
ATOM 799 C CA . GLN A 1 100 ? 22.350 22.381 5.179 1.00 75.12 100 GLN A CA 1
ATOM 800 C C . GLN A 1 100 ? 22.548 22.263 3.672 1.00 75.12 100 GLN A C 1
ATOM 802 O O . GLN A 1 100 ? 23.276 23.050 3.072 1.00 75.12 100 GLN A O 1
ATOM 807 N N . TYR A 1 101 ? 21.847 21.306 3.075 1.00 87.81 101 TYR A N 1
ATOM 808 C CA . TYR A 1 101 ? 21.726 21.172 1.629 1.00 87.81 101 TYR A CA 1
ATOM 809 C C . TYR A 1 101 ? 20.574 22.033 1.126 1.00 87.81 101 TYR A C 1
ATOM 811 O O . TYR A 1 101 ? 19.555 22.196 1.803 1.00 87.81 101 TYR A O 1
ATOM 819 N N . ASN A 1 102 ? 20.746 22.605 -0.057 1.00 90.50 102 ASN A N 1
ATOM 820 C CA . ASN A 1 102 ? 19.767 23.482 -0.678 1.00 90.50 102 ASN A CA 1
ATOM 821 C C . ASN A 1 102 ? 19.167 22.841 -1.940 1.00 90.50 102 ASN A C 1
ATOM 823 O O . ASN A 1 102 ? 19.568 21.771 -2.392 1.00 90.50 102 ASN A O 1
ATOM 827 N N . LYS A 1 103 ? 18.199 23.537 -2.538 1.00 91.06 103 LYS A N 1
ATOM 828 C CA . LYS A 1 103 ? 17.488 23.079 -3.736 1.00 91.06 103 LYS A CA 1
ATOM 829 C C . LYS A 1 103 ? 18.410 22.767 -4.920 1.00 91.06 103 LYS A C 1
ATOM 831 O O . LYS A 1 103 ? 18.127 21.843 -5.674 1.00 91.06 103 LYS A O 1
ATOM 836 N N . GLN A 1 104 ? 19.490 23.529 -5.096 1.00 93.06 104 GLN A N 1
ATOM 837 C CA . GLN A 1 104 ? 20.464 23.302 -6.165 1.00 93.06 104 GLN A CA 1
ATOM 838 C C . GLN A 1 104 ? 21.157 21.947 -5.986 1.00 93.06 104 GLN A C 1
ATOM 840 O O . GLN A 1 104 ? 21.317 21.220 -6.964 1.00 93.06 104 GLN A O 1
ATOM 845 N N . ASP A 1 105 ? 21.518 21.598 -4.749 1.00 92.69 105 ASP A N 1
ATOM 846 C CA . ASP A 1 105 ? 22.164 20.322 -4.426 1.00 92.69 105 ASP A CA 1
ATOM 847 C C . ASP A 1 105 ? 21.233 19.144 -4.743 1.00 92.69 105 ASP A C 1
ATOM 849 O O . ASP A 1 105 ? 21.661 18.167 -5.357 1.00 92.69 105 ASP A O 1
ATOM 853 N N . GLY A 1 106 ? 19.944 19.280 -4.411 1.00 93.44 106 GLY A N 1
ATOM 854 C CA . GLY A 1 106 ? 18.920 18.292 -4.760 1.00 93.44 106 GLY A CA 1
ATOM 855 C C . GLY A 1 106 ? 18.730 18.127 -6.273 1.00 93.44 106 GLY A C 1
ATOM 856 O O . GLY A 1 106 ? 18.780 17.021 -6.800 1.00 93.44 106 GLY A O 1
ATOM 857 N N . VAL A 1 107 ? 18.639 19.228 -7.036 1.00 95.06 107 VAL A N 1
ATOM 858 C CA . VAL A 1 107 ? 18.533 19.142 -8.511 1.00 95.06 107 VAL A CA 1
ATOM 859 C C . VAL A 1 107 ? 19.720 18.382 -9.102 1.00 95.06 107 VAL A C 1
ATOM 861 O O . VAL A 1 107 ? 19.539 17.547 -9.990 1.00 95.06 107 VAL A O 1
ATOM 864 N N . VAL A 1 108 ? 20.930 18.649 -8.606 1.00 96.44 108 VAL A N 1
ATOM 865 C CA . VAL A 1 108 ? 22.140 17.949 -9.051 1.00 96.44 108 VAL A CA 1
ATOM 866 C C . VAL A 1 108 ? 22.059 16.458 -8.716 1.00 96.44 108 VAL A C 1
ATOM 868 O O . VAL A 1 108 ? 22.335 15.637 -9.592 1.00 96.44 108 VAL A O 1
ATOM 871 N N . ALA A 1 109 ? 21.649 16.094 -7.498 1.00 96.00 109 ALA A N 1
ATOM 872 C CA . ALA A 1 109 ? 21.499 14.699 -7.089 1.00 96.00 109 ALA A CA 1
ATOM 873 C C . ALA A 1 109 ? 20.480 13.951 -7.968 1.00 96.00 109 ALA A C 1
ATOM 875 O O . ALA A 1 109 ? 20.799 12.892 -8.514 1.00 96.00 109 ALA A O 1
ATOM 876 N N . LEU A 1 110 ? 19.298 14.534 -8.190 1.00 96.31 110 LEU A N 1
ATOM 877 C CA . LEU A 1 110 ? 18.272 13.999 -9.087 1.00 96.31 110 LEU A CA 1
ATOM 878 C C . LEU A 1 110 ? 18.800 13.761 -10.499 1.00 96.31 110 LEU A C 1
ATOM 880 O O . LEU A 1 110 ? 18.669 12.661 -11.031 1.00 96.31 110 LEU A O 1
ATOM 884 N N . GLN A 1 111 ? 19.426 14.769 -11.107 1.00 96.19 111 GLN A N 1
ATOM 885 C CA . GLN A 1 111 ? 19.950 14.662 -12.470 1.00 96.19 111 GLN A CA 1
ATOM 886 C C . GLN A 1 111 ? 21.010 13.563 -12.592 1.00 96.19 111 GLN A C 1
ATOM 888 O O . GLN A 1 111 ? 21.013 12.812 -13.570 1.00 96.19 111 GLN A O 1
ATOM 893 N N . GLN A 1 112 ? 21.877 13.427 -11.587 1.00 97.69 112 GLN A N 1
ATOM 894 C CA . GLN A 1 112 ? 22.888 12.375 -11.553 1.00 97.69 112 GLN A CA 1
ATOM 895 C C . GLN A 1 112 ? 22.266 10.978 -11.436 1.00 97.69 112 GLN A C 1
ATOM 897 O O . GLN A 1 112 ? 22.675 10.058 -12.149 1.00 97.69 112 GLN A O 1
ATOM 902 N N . VAL A 1 113 ? 21.256 10.809 -10.576 1.00 97.81 113 VAL A N 1
ATOM 903 C CA . VAL A 1 113 ? 20.539 9.534 -10.435 1.00 97.81 113 VAL A CA 1
ATOM 904 C C . VAL A 1 113 ? 19.762 9.207 -11.711 1.00 97.81 113 VAL A C 1
ATOM 906 O O . VAL A 1 113 ? 19.833 8.074 -12.177 1.00 97.81 113 VAL A O 1
ATOM 909 N N . ILE A 1 114 ? 19.098 10.184 -12.336 1.00 96.25 114 ILE A N 1
ATOM 910 C CA . ILE A 1 114 ? 18.415 10.020 -13.630 1.00 96.25 114 ILE A CA 1
ATOM 911 C C . ILE A 1 114 ? 19.399 9.531 -14.695 1.00 96.25 114 ILE A C 1
ATOM 913 O O . ILE A 1 114 ? 19.133 8.541 -15.377 1.00 96.25 114 ILE A O 1
ATOM 917 N N . GLN A 1 115 ? 20.564 10.173 -14.809 1.00 96.56 115 GLN A N 1
ATOM 918 C CA . GLN A 1 115 ? 21.601 9.766 -15.755 1.00 96.56 115 GLN A CA 1
ATOM 919 C C . GLN A 1 115 ? 22.067 8.324 -15.504 1.00 96.56 115 GLN A C 1
ATOM 921 O O . GLN A 1 115 ? 22.187 7.540 -16.450 1.00 96.56 115 GLN A O 1
ATOM 926 N N . LEU A 1 116 ? 22.297 7.960 -14.239 1.00 97.88 116 LEU A N 1
ATOM 927 C CA . LEU A 1 116 ? 22.703 6.609 -13.858 1.00 97.88 116 LEU A CA 1
ATOM 928 C C . LEU A 1 116 ? 21.619 5.576 -14.198 1.00 97.88 116 LEU A C 1
ATOM 930 O O . LEU A 1 116 ? 21.931 4.517 -14.737 1.00 97.88 116 LEU A O 1
ATOM 934 N N . MET A 1 117 ? 20.353 5.889 -13.918 1.00 96.88 117 MET A N 1
ATOM 935 C CA . MET A 1 117 ? 19.222 4.994 -14.163 1.00 96.88 117 MET A CA 1
ATOM 936 C C . MET A 1 117 ? 18.935 4.806 -15.652 1.00 96.88 117 MET A C 1
ATOM 938 O O . MET A 1 117 ? 18.650 3.688 -16.066 1.00 96.88 117 MET A O 1
ATOM 942 N N . TYR A 1 118 ? 19.072 5.844 -16.483 1.00 95.56 118 TYR A N 1
ATOM 943 C CA . TYR A 1 118 ? 18.959 5.678 -17.936 1.00 95.56 118 TYR A CA 1
ATOM 944 C C . TYR A 1 118 ? 20.062 4.784 -18.492 1.00 95.56 118 TYR A C 1
ATOM 946 O O . TYR A 1 118 ? 19.793 3.946 -19.351 1.00 95.56 118 TYR A O 1
ATOM 954 N N . TRP A 1 119 ? 21.299 4.938 -18.010 1.00 96.38 119 TRP A N 1
ATOM 955 C CA . TRP A 1 119 ? 22.370 4.020 -18.386 1.00 96.38 119 TRP A CA 1
ATOM 956 C C . TRP A 1 119 ? 22.050 2.584 -17.952 1.00 96.38 119 TRP A C 1
ATOM 958 O O . TRP A 1 119 ? 22.179 1.665 -18.761 1.00 96.38 119 TRP A O 1
ATOM 968 N N . PHE A 1 120 ? 21.593 2.399 -16.711 1.00 96.50 120 PHE A N 1
ATOM 969 C CA . PHE A 1 120 ? 21.222 1.090 -16.178 1.00 96.50 120 PHE A CA 1
ATOM 970 C C . PHE A 1 120 ? 20.123 0.436 -17.024 1.00 96.50 120 PHE A C 1
ATOM 972 O O . PHE A 1 120 ? 20.309 -0.675 -17.511 1.00 96.50 120 PHE A O 1
ATOM 979 N N . ALA A 1 121 ? 19.031 1.159 -17.288 1.00 94.06 121 ALA A N 1
ATOM 980 C CA . ALA A 1 121 ? 17.902 0.662 -18.064 1.00 94.06 121 ALA A CA 1
ATOM 981 C C . ALA A 1 121 ? 18.295 0.290 -19.503 1.00 94.06 121 ALA A C 1
ATOM 983 O O . ALA A 1 121 ? 17.868 -0.740 -20.016 1.00 94.06 121 ALA A O 1
ATOM 984 N N . LYS A 1 122 ? 19.148 1.095 -20.151 1.00 93.56 122 LYS A N 1
ATOM 985 C CA . LYS A 1 122 ? 19.657 0.798 -21.501 1.00 93.56 122 LYS A CA 1
ATOM 986 C C . LYS A 1 122 ? 20.589 -0.410 -21.539 1.00 93.56 122 LYS A C 1
ATOM 988 O O . LYS A 1 122 ? 20.661 -1.084 -22.556 1.00 93.56 122 LYS A O 1
ATOM 993 N N . THR A 1 123 ? 21.341 -0.642 -20.465 1.00 93.75 123 THR A N 1
ATOM 994 C CA . THR A 1 123 ? 22.377 -1.686 -20.426 1.00 93.75 123 THR A CA 1
ATOM 995 C C . THR A 1 123 ? 21.817 -3.034 -19.991 1.00 93.75 123 THR A C 1
ATOM 997 O O . THR A 1 123 ? 22.255 -4.058 -20.503 1.00 93.75 123 THR A O 1
ATOM 1000 N N . TYR A 1 124 ? 20.872 -3.035 -19.049 1.00 92.88 124 TYR A N 1
ATOM 1001 C CA . TYR A 1 124 ? 20.413 -4.251 -18.374 1.00 92.88 124 TYR A CA 1
ATOM 1002 C C . TYR A 1 124 ? 18.912 -4.518 -18.507 1.00 92.88 124 TYR A C 1
ATOM 1004 O O . TYR A 1 124 ? 18.476 -5.608 -18.163 1.00 92.88 124 TYR A O 1
ATOM 1012 N N . CYS A 1 125 ? 18.118 -3.557 -18.988 1.00 89.00 125 CYS A N 1
ATOM 1013 C CA . CYS A 1 125 ? 16.656 -3.679 -19.020 1.00 89.00 125 CYS A CA 1
ATOM 1014 C C . CYS A 1 125 ? 16.054 -3.549 -20.427 1.00 89.00 125 CYS A C 1
ATOM 1016 O O . CYS A 1 125 ? 14.847 -3.342 -20.539 1.00 89.00 125 CYS A O 1
ATOM 1018 N N . ASP A 1 126 ? 16.879 -3.623 -21.477 1.00 85.81 126 ASP A N 1
ATOM 1019 C CA . ASP A 1 126 ? 16.474 -3.485 -22.885 1.00 85.81 126 ASP A CA 1
ATOM 1020 C C . ASP A 1 126 ? 15.658 -2.207 -23.180 1.00 85.81 126 ASP A C 1
ATOM 1022 O O . ASP A 1 126 ? 14.769 -2.182 -24.033 1.00 85.81 126 ASP A O 1
ATOM 1026 N N . TYR A 1 127 ? 15.935 -1.111 -22.464 1.00 87.19 127 TYR A N 1
ATOM 1027 C CA . TYR A 1 127 ? 15.242 0.156 -22.691 1.00 87.19 127 TYR A CA 1
ATOM 1028 C C . TYR A 1 127 ? 15.742 0.849 -23.968 1.00 87.19 127 TYR A C 1
ATOM 1030 O O . TYR A 1 127 ? 16.872 1.335 -24.021 1.00 87.19 127 TYR A O 1
ATOM 1038 N N . GLU A 1 128 ? 14.871 0.978 -24.970 1.00 87.38 128 GLU A N 1
ATOM 1039 C CA . GLU A 1 128 ? 15.178 1.646 -26.250 1.00 87.38 128 GLU A CA 1
ATOM 1040 C C . GLU A 1 128 ? 14.650 3.090 -26.350 1.00 87.38 128 GLU A C 1
ATOM 1042 O O . GLU A 1 128 ? 14.852 3.764 -27.360 1.00 87.38 128 GLU A O 1
ATOM 1047 N N . GLY A 1 129 ? 13.973 3.594 -25.316 1.00 83.88 129 GLY A N 1
ATOM 1048 C CA . GLY A 1 129 ? 13.365 4.923 -25.346 1.00 83.88 129 GLY A CA 1
ATOM 1049 C C . GLY A 1 129 ? 14.367 6.084 -25.269 1.00 83.88 129 GLY A C 1
ATOM 1050 O O . GLY A 1 129 ? 15.539 5.950 -24.890 1.00 83.88 129 GLY A O 1
ATOM 1051 N N . GLU A 1 130 ? 13.879 7.279 -25.600 1.00 85.75 130 GLU A N 1
ATOM 1052 C CA . GLU A 1 130 ? 14.659 8.512 -25.484 1.00 85.75 130 GLU A CA 1
ATOM 1053 C C . GLU A 1 130 ? 14.779 8.977 -24.027 1.00 85.75 130 GLU A C 1
ATOM 1055 O O . GLU A 1 130 ? 13.930 8.684 -23.179 1.00 85.75 130 GLU A O 1
ATOM 1060 N N . VAL A 1 131 ? 15.860 9.709 -23.743 1.00 87.25 131 VAL A N 1
ATOM 1061 C CA . VAL A 1 131 ? 16.054 10.376 -22.452 1.00 87.25 131 VAL A CA 1
ATOM 1062 C C . VAL A 1 131 ? 15.114 11.571 -22.408 1.00 87.25 131 VAL A C 1
ATOM 1064 O O . VAL A 1 131 ? 15.268 12.510 -23.189 1.00 87.25 131 VAL A O 1
ATOM 1067 N N . GLN A 1 132 ? 14.142 11.528 -21.504 1.00 86.38 132 GLN A N 1
ATOM 1068 C CA . GLN A 1 132 ? 13.199 12.626 -21.322 1.00 86.38 132 GLN A CA 1
ATOM 1069 C C . GLN A 1 132 ? 13.890 13.838 -20.674 1.00 86.38 132 GLN A C 1
ATOM 1071 O O . GLN A 1 132 ? 14.809 13.661 -19.866 1.00 86.38 132 GLN A O 1
ATOM 1076 N N . PRO A 1 133 ? 13.473 15.073 -21.009 1.00 87.19 133 PRO A N 1
ATOM 1077 C CA . PRO A 1 133 ? 13.986 16.265 -20.348 1.00 87.19 133 PRO A CA 1
ATOM 1078 C C . PRO A 1 133 ? 13.646 16.236 -18.856 1.00 87.19 133 PRO A C 1
ATOM 1080 O O . PRO A 1 133 ? 12.564 15.798 -18.469 1.00 87.19 133 PRO A O 1
ATOM 1083 N N . PHE A 1 134 ? 14.565 16.737 -18.030 1.00 89.94 134 PHE A N 1
ATOM 1084 C CA . PHE A 1 134 ? 14.341 16.855 -16.593 1.00 89.94 134 PHE A CA 1
ATOM 1085 C C . PHE A 1 134 ? 13.115 17.729 -16.315 1.00 89.94 134 PHE A C 1
ATOM 1087 O O . PHE A 1 134 ? 13.050 18.884 -16.745 1.00 89.94 134 PHE A O 1
ATOM 1094 N N . VAL A 1 135 ? 12.173 17.177 -15.560 1.00 87.19 135 VAL A N 1
ATOM 1095 C CA . VAL A 1 135 ? 11.024 17.895 -15.020 1.00 87.19 135 VAL A CA 1
ATOM 1096 C C . VAL A 1 135 ? 11.253 18.053 -13.530 1.00 87.19 135 VAL A C 1
ATOM 1098 O O . VAL A 1 135 ? 11.336 17.067 -12.804 1.00 87.19 135 VAL A O 1
ATOM 1101 N N . GLU A 1 136 ? 11.363 19.292 -13.062 1.00 86.75 136 GLU A N 1
ATOM 1102 C CA . GLU A 1 136 ? 11.584 19.543 -11.642 1.00 86.75 136 GLU A CA 1
ATOM 1103 C C . GLU A 1 136 ? 10.422 18.968 -10.806 1.00 86.75 136 GLU A C 1
ATOM 1105 O O . GLU A 1 136 ? 9.267 19.339 -11.054 1.00 86.75 136 GLU A O 1
ATOM 1110 N N . PRO A 1 137 ? 10.685 18.066 -9.837 1.00 84.38 137 PRO A N 1
ATOM 1111 C CA . PRO A 1 137 ? 9.614 17.489 -9.038 1.00 84.38 137 PRO A CA 1
ATOM 1112 C C . PRO A 1 137 ? 8.947 18.561 -8.173 1.00 84.38 137 PRO A C 1
ATOM 1114 O O . PRO A 1 137 ? 9.552 19.139 -7.272 1.00 84.38 137 PRO A O 1
ATOM 1117 N N . ALA A 1 138 ? 7.673 18.831 -8.441 1.00 73.00 138 ALA A N 1
ATOM 1118 C CA . ALA A 1 138 ? 6.843 19.650 -7.569 1.00 73.00 138 ALA A CA 1
ATOM 1119 C C . ALA A 1 138 ? 6.362 18.828 -6.364 1.00 73.00 138 ALA A C 1
ATOM 1121 O O . ALA A 1 138 ? 6.236 17.605 -6.464 1.00 73.00 138 ALA A O 1
ATOM 1122 N N . GLN A 1 139 ? 6.031 19.499 -5.250 1.00 55.97 139 GLN A N 1
ATOM 1123 C CA . GLN A 1 139 ? 5.328 18.873 -4.123 1.00 55.97 139 GLN A CA 1
ATOM 1124 C C . GLN A 1 139 ? 4.060 18.184 -4.615 1.00 55.97 139 GLN A C 1
ATOM 1126 O O . GLN A 1 139 ? 3.027 18.815 -4.824 1.00 55.97 139 GLN A O 1
ATOM 1131 N N . ARG A 1 140 ? 4.143 16.864 -4.776 1.00 52.81 140 ARG A N 1
ATOM 1132 C CA . ARG A 1 140 ? 2.974 15.998 -4.726 1.00 52.81 140 ARG A CA 1
ATOM 1133 C C . ARG A 1 140 ? 2.573 15.977 -3.251 1.00 52.81 140 ARG A C 1
ATOM 1135 O O . ARG A 1 140 ? 3.448 15.797 -2.402 1.00 52.81 140 ARG A O 1
ATOM 1142 N N . GLY A 1 141 ? 1.311 16.287 -2.943 1.00 41.31 141 GLY A N 1
ATOM 1143 C CA . GLY A 1 141 ? 0.837 16.429 -1.562 1.00 41.31 141 GLY A CA 1
ATOM 1144 C C . GLY A 1 141 ? 1.353 15.291 -0.679 1.00 41.31 141 GLY A C 1
ATOM 1145 O O . GLY A 1 141 ? 1.387 14.155 -1.133 1.00 41.31 141 GLY A O 1
ATOM 1146 N N . LEU A 1 142 ? 1.813 15.622 0.536 1.00 35.59 142 LEU A N 1
ATOM 1147 C CA . LEU A 1 142 ? 2.423 14.702 1.505 1.00 35.59 142 LEU A CA 1
ATOM 1148 C C . LEU A 1 142 ? 1.719 13.332 1.500 1.00 35.59 142 LEU A C 1
ATOM 1150 O O . LEU A 1 142 ? 0.667 13.168 2.120 1.00 35.59 142 LEU A O 1
ATOM 1154 N N . TYR A 1 143 ? 2.301 12.349 0.810 1.00 38.12 143 TYR A N 1
ATOM 1155 C CA . TYR A 1 143 ? 1.816 10.979 0.840 1.00 38.12 143 TYR A CA 1
ATOM 1156 C C . TYR A 1 143 ? 2.174 10.395 2.201 1.00 38.12 143 TYR A C 1
ATOM 1158 O O . TYR A 1 143 ? 3.256 9.859 2.426 1.00 38.12 143 TYR A O 1
ATOM 1166 N N . THR A 1 144 ? 1.239 10.486 3.140 1.00 33.31 144 THR A N 1
ATOM 1167 C CA . THR A 1 144 ? 1.128 9.404 4.113 1.00 33.31 144 THR A CA 1
ATOM 1168 C C . THR A 1 144 ? 0.799 8.146 3.309 1.00 33.31 144 THR A C 1
ATOM 1170 O O . THR A 1 144 ? -0.058 8.190 2.427 1.00 33.31 144 THR A O 1
ATOM 1173 N N . THR A 1 145 ? 1.481 7.034 3.569 1.00 37.81 145 THR A N 1
ATOM 1174 C CA . THR A 1 145 ? 1.154 5.695 3.056 1.00 37.81 145 THR A CA 1
ATOM 1175 C C . THR A 1 145 ? -0.187 5.212 3.623 1.00 37.81 145 THR A C 1
ATOM 1177 O O . THR A 1 145 ? -0.276 4.208 4.319 1.00 37.81 145 THR A O 1
ATOM 1180 N N . SER A 1 146 ? -1.260 5.951 3.355 1.00 52.09 146 SER A N 1
ATOM 1181 C CA . SER A 1 146 ? -2.634 5.505 3.528 1.00 52.09 146 SER A CA 1
ATOM 1182 C C . SER A 1 146 ? -3.159 5.090 2.158 1.00 52.09 146 SER A C 1
ATOM 1184 O O . SER A 1 146 ? -3.985 5.764 1.542 1.00 52.09 146 SER A O 1
ATOM 1186 N N . GLU A 1 147 ? -2.612 3.983 1.653 1.00 63.72 147 GLU A N 1
ATOM 1187 C CA . GLU A 1 147 ? -3.200 3.255 0.533 1.00 63.72 147 GLU A CA 1
ATOM 1188 C C . GLU A 1 147 ? -4.691 3.028 0.820 1.00 63.72 147 GLU A C 1
ATOM 1190 O O . GLU A 1 147 ? -5.071 2.532 1.883 1.00 63.72 147 GLU A O 1
ATOM 1195 N N . ARG A 1 148 ? -5.558 3.457 -0.101 1.00 79.44 148 ARG A N 1
ATOM 1196 C CA . ARG A 1 148 ? -7.008 3.300 0.046 1.00 79.44 148 ARG A CA 1
ATOM 1197 C C . ARG A 1 148 ? -7.435 2.012 -0.633 1.00 79.44 148 ARG A C 1
ATOM 1199 O O . ARG A 1 148 ? -7.202 1.849 -1.829 1.00 79.44 148 ARG A O 1
ATOM 1206 N N . HIS A 1 149 ? -8.088 1.126 0.113 1.00 88.12 149 HIS A N 1
ATOM 1207 C CA . HIS A 1 149 ? -8.639 -0.104 -0.447 1.00 88.12 149 HIS A CA 1
ATOM 1208 C C . HIS A 1 149 ? -9.797 0.217 -1.395 1.00 88.12 149 HIS A C 1
ATOM 1210 O O . HIS A 1 149 ? -10.645 1.070 -1.117 1.00 88.12 149 HIS A O 1
ATOM 1216 N N . MET A 1 150 ? -9.868 -0.489 -2.512 1.00 93.75 150 MET A N 1
ATOM 1217 C CA . MET A 1 150 ? -10.987 -0.431 -3.441 1.00 93.75 150 MET A CA 1
ATOM 1218 C C . MET A 1 150 ? -11.370 -1.832 -3.901 1.00 93.75 150 MET A C 1
ATOM 1220 O O . MET A 1 150 ? -10.521 -2.711 -4.040 1.00 93.75 150 MET A O 1
ATOM 1224 N N . ILE A 1 151 ? -12.659 -2.012 -4.164 1.00 97.00 151 ILE A N 1
ATOM 1225 C CA . ILE A 1 151 ? -13.213 -3.226 -4.755 1.00 97.00 151 ILE A CA 1
ATOM 1226 C C . ILE A 1 151 ? -13.497 -2.953 -6.223 1.00 97.00 151 ILE A C 1
ATOM 1228 O O . ILE A 1 151 ? -14.075 -1.917 -6.555 1.00 97.00 151 ILE A O 1
ATOM 1232 N N . TYR A 1 152 ? -13.138 -3.896 -7.085 1.00 97.31 152 TYR A N 1
ATOM 1233 C CA . TYR A 1 152 ? -13.512 -3.892 -8.492 1.00 97.31 152 TYR A CA 1
ATOM 1234 C C . TYR A 1 152 ? -14.327 -5.133 -8.861 1.00 97.31 152 TYR A C 1
ATOM 1236 O O . TYR A 1 152 ? -14.203 -6.194 -8.240 1.00 97.31 152 TYR A O 1
ATOM 1244 N N . SER A 1 153 ? -15.148 -4.991 -9.899 1.00 97.50 153 SER A N 1
ATOM 1245 C CA . SER A 1 153 ? -15.818 -6.090 -10.585 1.00 97.50 153 SER A CA 1
ATOM 1246 C C . SER A 1 153 ? -15.406 -6.122 -12.051 1.00 97.50 153 SER A C 1
ATOM 1248 O O . SER A 1 153 ? -15.246 -5.073 -12.681 1.00 97.50 153 SER A O 1
ATOM 1250 N N . LEU A 1 154 ? -15.177 -7.320 -12.577 1.00 96.50 154 LEU A N 1
ATOM 1251 C CA . LEU A 1 154 ? -14.844 -7.516 -13.983 1.00 96.50 154 LEU A CA 1
ATOM 1252 C C . LEU A 1 154 ? -15.490 -8.777 -14.538 1.00 96.50 154 LEU A C 1
ATOM 1254 O O . LEU A 1 154 ? -15.653 -9.770 -13.824 1.00 96.50 154 LEU A O 1
ATOM 1258 N N . SER A 1 155 ? -15.728 -8.764 -15.839 1.00 95.12 155 SER A N 1
ATOM 1259 C CA . SER A 1 155 ? -16.161 -9.903 -16.637 1.00 95.12 155 SER A CA 1
ATOM 1260 C C . SER A 1 155 ? -15.085 -10.283 -17.658 1.00 95.12 155 SER A C 1
ATOM 1262 O O . SER A 1 155 ? -14.237 -9.474 -18.047 1.00 95.12 155 SER A O 1
ATOM 1264 N N . GLY A 1 156 ? -15.076 -11.550 -18.080 1.00 92.06 156 GLY A N 1
ATOM 1265 C CA . GLY A 1 156 ? -14.230 -11.975 -19.198 1.00 92.06 156 GLY A CA 1
ATOM 1266 C C . GLY A 1 156 ? -14.826 -11.495 -20.518 1.00 92.06 156 GLY A C 1
ATOM 1267 O O . GLY A 1 156 ? -16.014 -11.710 -20.768 1.00 92.06 156 GLY A O 1
ATOM 1268 N N . ASP A 1 157 ? -14.012 -10.867 -21.364 1.00 92.12 157 ASP A N 1
ATOM 1269 C CA . ASP A 1 157 ? -14.451 -10.462 -22.696 1.00 92.12 157 ASP A CA 1
ATOM 1270 C C . ASP A 1 157 ? -14.478 -11.692 -23.612 1.00 92.12 157 ASP A C 1
ATOM 1272 O O . ASP A 1 157 ? -13.475 -12.368 -23.815 1.00 92.12 157 ASP A O 1
ATOM 1276 N N . ASN A 1 158 ? -15.654 -12.002 -24.144 1.00 92.12 158 ASN A N 1
ATOM 1277 C CA . ASN A 1 158 ? -15.866 -13.111 -25.070 1.00 92.12 158 ASN A CA 1
ATOM 1278 C C . ASN A 1 158 ? -16.402 -12.617 -26.425 1.00 92.12 158 ASN A C 1
ATOM 1280 O O . ASN A 1 158 ? -17.099 -13.345 -27.131 1.00 92.12 158 ASN A O 1
ATOM 1284 N N . SER A 1 159 ? -16.124 -11.360 -26.782 1.00 90.56 159 SER A N 1
ATOM 1285 C CA . SER A 1 159 ? -16.530 -10.775 -28.064 1.00 90.56 159 SER A CA 1
ATOM 1286 C C . SER A 1 159 ? -15.943 -11.515 -29.275 1.00 90.56 159 SER A C 1
ATOM 1288 O O . SER A 1 159 ? -16.588 -11.583 -30.320 1.00 90.56 159 SER A O 1
ATOM 1290 N N . ASP A 1 160 ? -14.768 -12.130 -29.121 1.00 90.44 160 ASP A N 1
ATOM 1291 C CA . ASP A 1 160 ? -14.099 -12.953 -30.135 1.00 90.44 160 ASP A CA 1
ATOM 1292 C C . ASP A 1 160 ? -14.564 -14.426 -30.158 1.00 90.44 160 ASP A C 1
ATOM 1294 O O . ASP A 1 160 ? -14.174 -15.187 -31.045 1.00 90.44 160 ASP A O 1
ATOM 1298 N N . GLY A 1 161 ? -15.407 -14.832 -29.201 1.00 90.50 161 GLY A N 1
ATOM 1299 C CA . GLY A 1 161 ? -15.921 -16.193 -29.053 1.00 90.50 161 GLY A CA 1
ATOM 1300 C C . GLY A 1 161 ? -14.945 -17.209 -28.443 1.00 90.50 161 GLY A C 1
ATOM 1301 O O . GLY A 1 161 ? -15.316 -18.377 -28.302 1.00 90.50 161 GLY A O 1
ATOM 1302 N N . ASN A 1 162 ? -13.728 -16.807 -28.062 1.00 92.31 162 ASN A N 1
ATOM 1303 C CA . ASN A 1 162 ? -12.688 -17.716 -27.564 1.00 92.31 162 ASN A CA 1
ATOM 1304 C C . ASN A 1 162 ? -12.762 -17.975 -26.048 1.00 92.31 162 ASN A C 1
ATOM 1306 O O . ASN A 1 162 ? -12.120 -18.897 -25.541 1.00 92.31 162 ASN A O 1
ATOM 1310 N N . TRP A 1 163 ? -13.582 -17.215 -25.318 1.00 92.12 163 TRP A N 1
ATOM 1311 C CA . TRP A 1 163 ? -13.673 -17.210 -23.853 1.00 92.12 163 TRP A CA 1
ATOM 1312 C C . TRP A 1 163 ? -15.080 -17.527 -23.304 1.00 92.12 163 TRP A C 1
ATOM 1314 O O . TRP A 1 163 ? -15.515 -16.919 -22.318 1.00 92.12 163 TRP A O 1
ATOM 1324 N N . PRO A 1 164 ? -15.818 -18.525 -23.843 1.00 92.25 164 PRO A N 1
ATOM 1325 C CA . PRO A 1 164 ? -17.201 -18.806 -23.434 1.00 92.25 164 PRO A CA 1
ATOM 1326 C C . PRO A 1 164 ? -17.319 -19.201 -21.960 1.00 92.25 164 PRO A C 1
ATOM 1328 O O . PRO A 1 164 ? -18.373 -19.060 -21.345 1.00 92.25 164 PRO A O 1
ATOM 1331 N N . ARG A 1 165 ? -16.218 -19.664 -21.363 1.00 90.38 165 ARG A N 1
ATOM 1332 C CA . ARG A 1 165 ? -16.159 -20.106 -19.974 1.00 90.38 165 ARG A CA 1
ATOM 1333 C C . ARG A 1 165 ? -16.422 -18.993 -18.955 1.00 90.38 165 ARG A C 1
ATOM 1335 O O . ARG A 1 165 ? -16.911 -19.297 -17.865 1.00 90.38 165 ARG A O 1
ATOM 1342 N N . TYR A 1 166 ? -16.094 -17.753 -19.309 1.00 90.25 166 TYR A N 1
ATOM 1343 C CA . TYR A 1 166 ? -16.256 -16.572 -18.460 1.00 90.25 166 TYR A CA 1
ATOM 1344 C C . TYR A 1 166 ? -17.615 -15.886 -18.650 1.00 90.25 166 TYR A C 1
ATOM 1346 O O . TYR A 1 166 ? -17.938 -14.946 -17.931 1.00 90.25 166 TYR A O 1
ATOM 1354 N N . THR A 1 167 ? -18.431 -16.353 -19.600 1.00 90.75 167 THR A N 1
ATOM 1355 C CA . THR A 1 167 ? -19.721 -15.729 -19.913 1.00 90.75 167 THR A CA 1
ATOM 1356 C C . THR A 1 167 ? -20.684 -15.836 -18.731 1.00 90.75 167 THR A C 1
ATOM 1358 O O . THR A 1 167 ? -20.923 -16.924 -18.207 1.00 90.75 167 THR A O 1
ATOM 1361 N N . GLY A 1 168 ? -21.264 -14.698 -18.334 1.00 90.62 168 GLY A N 1
ATOM 1362 C CA . GLY A 1 168 ? -22.197 -14.613 -17.206 1.00 90.62 168 GLY A CA 1
ATOM 1363 C C . GLY A 1 168 ? -21.536 -14.745 -15.832 1.00 90.62 168 GLY A C 1
ATOM 1364 O O . GLY A 1 168 ? -22.238 -14.986 -14.848 1.00 90.62 168 GLY A O 1
ATOM 1365 N N . LEU A 1 169 ? -20.206 -14.628 -15.768 1.00 95.50 169 LEU A N 1
ATOM 1366 C CA . LEU A 1 169 ? -19.450 -14.611 -14.526 1.00 95.50 169 LEU A CA 1
ATOM 1367 C C . LEU A 1 169 ? -18.839 -13.239 -14.288 1.00 95.50 169 LEU A C 1
ATOM 1369 O O . LEU A 1 169 ? -18.237 -12.653 -15.184 1.00 95.50 169 LEU A O 1
ATOM 1373 N N . GLU A 1 170 ? -18.905 -12.820 -13.034 1.00 97.19 170 GLU A N 1
ATOM 1374 C CA . GLU A 1 170 ? -18.254 -11.617 -12.546 1.00 97.19 170 GLU A CA 1
ATOM 1375 C C . GLU A 1 170 ? -17.193 -12.018 -11.521 1.00 97.19 170 GLU A C 1
ATOM 1377 O O . GLU A 1 170 ? -17.469 -12.765 -10.573 1.00 97.19 170 GLU A O 1
ATOM 1382 N N . LYS A 1 171 ? -15.971 -11.526 -11.692 1.00 96.69 171 LYS A N 1
ATOM 1383 C CA . LYS A 1 171 ? -14.928 -11.595 -10.674 1.00 96.69 171 LYS A CA 1
ATOM 1384 C C . LYS A 1 171 ? -15.032 -10.370 -9.778 1.00 96.69 171 LYS A C 1
ATOM 1386 O O . LYS A 1 171 ? -15.047 -9.252 -10.276 1.00 96.69 171 LYS A O 1
ATOM 1391 N N . VAL A 1 172 ? -15.033 -10.587 -8.465 1.00 97.38 172 VAL A N 1
ATOM 1392 C CA . VAL A 1 172 ? -14.982 -9.523 -7.451 1.00 97.38 172 VAL A CA 1
ATOM 1393 C C . VAL A 1 172 ? -13.631 -9.583 -6.760 1.00 97.38 172 VAL A C 1
ATOM 1395 O O . VAL A 1 172 ? -13.338 -10.580 -6.102 1.00 97.38 172 VAL A O 1
ATOM 1398 N N . GLY A 1 173 ? -12.818 -8.543 -6.918 1.00 94.38 173 GLY A N 1
ATOM 1399 C CA . GLY A 1 173 ? -11.476 -8.484 -6.343 1.00 94.38 173 GLY A CA 1
ATOM 1400 C C . GLY A 1 173 ? -11.170 -7.140 -5.697 1.00 94.38 173 GLY A C 1
ATOM 1401 O O . GLY A 1 173 ? -11.939 -6.186 -5.814 1.00 94.38 173 GLY A O 1
ATOM 1402 N N . GLU A 1 174 ? -10.024 -7.073 -5.028 1.00 92.31 174 GLU A N 1
ATOM 1403 C CA . GLU A 1 174 ? -9.532 -5.866 -4.368 1.00 92.31 174 GLU A CA 1
ATOM 1404 C C . GLU A 1 174 ? -8.207 -5.364 -4.952 1.00 92.31 174 GLU A C 1
ATOM 1406 O O . GLU A 1 174 ? -7.405 -6.118 -5.517 1.00 92.31 174 GLU A O 1
ATOM 1411 N N . THR A 1 175 ? -7.985 -4.060 -4.810 1.00 89.19 175 THR A N 1
ATOM 1412 C CA . THR A 1 175 ? -6.690 -3.405 -5.011 1.00 89.19 175 THR A CA 1
ATOM 1413 C C . THR A 1 175 ? -6.577 -2.196 -4.089 1.00 89.19 175 THR A C 1
ATOM 1415 O O . THR A 1 175 ? -7.547 -1.803 -3.438 1.00 89.19 175 THR A O 1
ATOM 1418 N N . THR A 1 176 ? -5.401 -1.589 -4.035 1.00 83.44 176 THR A N 1
ATOM 1419 C CA . THR A 1 176 ? -5.185 -0.304 -3.379 1.00 83.44 176 THR A CA 1
ATOM 1420 C C . THR A 1 176 ? -4.949 0.795 -4.409 1.00 83.44 176 THR A C 1
ATOM 1422 O O . THR A 1 176 ? -4.509 0.519 -5.524 1.00 83.44 176 THR A O 1
ATOM 1425 N N . ALA A 1 177 ? -5.282 2.033 -4.042 1.00 77.50 177 ALA A N 1
ATOM 1426 C CA . ALA A 1 177 ? -4.829 3.234 -4.739 1.00 77.50 177 ALA A CA 1
ATOM 1427 C C . ALA A 1 177 ? -4.025 4.129 -3.812 1.00 77.50 177 ALA A C 1
ATOM 1429 O O . ALA A 1 177 ? -4.361 4.308 -2.634 1.00 77.50 177 ALA A O 1
ATOM 1430 N N . SER A 1 178 ? -3.016 4.759 -4.398 1.00 68.12 178 SER A N 1
ATOM 1431 C CA . SER A 1 178 ? -2.267 5.842 -3.780 1.00 68.12 178 SER A CA 1
ATOM 1432 C C . SER A 1 178 ? -3.195 7.016 -3.473 1.00 68.12 178 SER A C 1
ATOM 1434 O O . SER A 1 178 ? -3.988 7.448 -4.305 1.00 68.12 178 SER A O 1
ATOM 1436 N N . GLN A 1 179 ? -3.128 7.548 -2.256 1.00 60.16 179 GLN A N 1
ATOM 1437 C CA . GLN A 1 179 ? -3.992 8.648 -1.843 1.00 60.16 179 GLN A CA 1
ATOM 1438 C C . GLN A 1 179 ? -3.570 9.975 -2.498 1.00 60.16 179 GLN A C 1
ATOM 1440 O O . GLN A 1 179 ? -2.774 10.717 -1.940 1.00 60.16 179 GLN A O 1
ATOM 1445 N N . ASP A 1 180 ? -4.131 10.291 -3.662 1.00 64.00 180 ASP A N 1
ATOM 1446 C CA . ASP A 1 180 ? -4.052 11.602 -4.313 1.00 64.00 180 ASP A CA 1
ATOM 1447 C C . ASP A 1 180 ? -5.331 12.428 -4.052 1.00 64.00 180 ASP A C 1
ATOM 1449 O O . ASP A 1 180 ? -6.411 12.110 -4.551 1.00 64.00 180 ASP A O 1
ATOM 1453 N N . LEU A 1 181 ? -5.229 13.491 -3.244 1.00 58.41 181 LEU A N 1
ATOM 1454 C CA . LEU A 1 181 ? -6.363 14.341 -2.842 1.00 58.41 181 LEU A CA 1
ATOM 1455 C C . LEU A 1 181 ? -7.003 15.122 -4.003 1.00 58.41 181 LEU A C 1
ATOM 1457 O O . LEU A 1 181 ? -8.145 15.559 -3.863 1.00 58.41 181 LEU A O 1
ATOM 1461 N N . GLU A 1 182 ? -6.299 15.298 -5.123 1.00 68.12 182 GLU A N 1
ATOM 1462 C CA . GLU A 1 182 ? -6.798 16.035 -6.292 1.00 68.12 182 GLU A CA 1
ATOM 1463 C C . GLU A 1 182 ? -7.562 15.138 -7.273 1.00 68.12 182 GLU A C 1
ATOM 1465 O O . GLU A 1 182 ? -8.208 15.631 -8.203 1.00 68.12 182 GLU A O 1
ATOM 1470 N N . LYS A 1 183 ? -7.501 13.814 -7.088 1.00 77.88 183 LYS A N 1
ATOM 1471 C CA . LYS A 1 183 ? -8.187 12.859 -7.960 1.00 77.88 183 LYS A CA 1
ATOM 1472 C C . LYS A 1 183 ? -9.653 12.718 -7.610 1.00 77.88 183 LYS A C 1
ATOM 1474 O O . LYS A 1 183 ? -10.085 12.881 -6.471 1.00 77.88 183 LYS A O 1
ATOM 1479 N N . ASP A 1 184 ? -10.422 12.354 -8.626 1.00 82.44 184 ASP A N 1
ATOM 1480 C CA . ASP A 1 184 ? -11.814 11.998 -8.440 1.00 82.44 184 ASP A CA 1
ATOM 1481 C C . ASP A 1 184 ? -11.919 10.615 -7.782 1.00 82.44 184 ASP A C 1
ATOM 1483 O O . ASP A 1 184 ? -11.611 9.589 -8.387 1.00 82.44 184 ASP A O 1
ATOM 1487 N N . TRP A 1 185 ? -12.365 10.599 -6.529 1.00 85.62 185 TRP A N 1
ATOM 1488 C CA . TRP A 1 185 ? -12.622 9.390 -5.741 1.00 85.62 185 TRP A CA 1
ATOM 1489 C C . TRP A 1 185 ? -14.077 8.923 -5.822 1.00 85.62 185 TRP A C 1
ATOM 1491 O O . TRP A 1 185 ? -14.493 8.059 -5.041 1.00 85.62 185 TRP A O 1
ATOM 1501 N N . SER A 1 186 ? -14.876 9.522 -6.707 1.00 90.44 186 SER A N 1
ATOM 1502 C CA . SER A 1 186 ? -16.244 9.087 -6.933 1.00 90.44 186 SER A CA 1
ATOM 1503 C C . SER A 1 186 ? -16.279 7.637 -7.441 1.00 90.44 186 SER A C 1
ATOM 1505 O O . SER A 1 186 ? -15.331 7.169 -8.082 1.00 90.44 186 SER A O 1
ATOM 1507 N N . PRO A 1 187 ? -17.343 6.876 -7.122 1.00 93.44 187 PRO A N 1
ATOM 1508 C CA . PRO A 1 187 ? -17.483 5.513 -7.611 1.00 93.44 187 PRO A CA 1
ATOM 1509 C C . PRO A 1 187 ? -17.353 5.456 -9.134 1.00 93.44 187 PRO A C 1
ATOM 1511 O O . PRO A 1 187 ? -18.006 6.214 -9.847 1.00 93.44 187 PRO A O 1
ATOM 1514 N N . ASN A 1 188 ? -16.536 4.523 -9.616 1.00 93.31 188 ASN A N 1
ATOM 1515 C CA . ASN A 1 188 ? -16.272 4.273 -11.028 1.00 93.31 188 ASN A CA 1
ATOM 1516 C C . ASN A 1 188 ? -15.642 5.449 -11.801 1.00 93.31 188 ASN A C 1
ATOM 1518 O O . ASN A 1 188 ? -15.760 5.499 -13.025 1.00 93.31 188 ASN A O 1
ATOM 1522 N N . SER A 1 189 ? -14.959 6.369 -11.114 1.00 90.94 189 SER A N 1
ATOM 1523 C CA . SER A 1 189 ? -14.184 7.431 -11.762 1.00 90.94 189 SER A CA 1
ATOM 1524 C C . SER A 1 189 ? -13.057 6.876 -12.642 1.00 90.94 189 SER A C 1
ATOM 1526 O O . SER A 1 189 ? -12.542 5.778 -12.408 1.00 90.94 189 SER A O 1
ATOM 1528 N N . ASP A 1 190 ? -12.609 7.666 -13.621 1.00 84.38 190 ASP A N 1
ATOM 1529 C CA . ASP A 1 190 ? -11.491 7.294 -14.501 1.00 84.38 190 ASP A CA 1
ATOM 1530 C C . ASP A 1 190 ? -10.215 6.976 -13.714 1.00 84.38 190 ASP A C 1
ATOM 1532 O O . ASP A 1 190 ? -9.470 6.060 -14.067 1.00 84.38 190 ASP A O 1
ATOM 1536 N N . TYR A 1 191 ? -9.988 7.690 -12.607 1.00 85.81 191 TYR A N 1
ATOM 1537 C CA . TYR A 1 191 ? -8.855 7.442 -11.727 1.00 85.81 191 TYR A CA 1
ATOM 1538 C C . TYR A 1 191 ? -8.928 6.048 -11.092 1.00 85.81 191 TYR A C 1
ATOM 1540 O O . TYR A 1 191 ? -8.017 5.243 -11.284 1.00 85.81 191 TYR A O 1
ATOM 1548 N N . LEU A 1 192 ? -10.034 5.717 -10.416 1.00 88.44 192 LEU A N 1
ATOM 1549 C CA . LEU A 1 192 ? -10.203 4.395 -9.805 1.00 88.44 192 LEU A CA 1
ATOM 1550 C C . LEU A 1 192 ? -10.147 3.276 -10.849 1.00 88.44 192 LEU A C 1
ATOM 1552 O O . LEU A 1 192 ? -9.584 2.210 -10.595 1.00 88.44 192 LEU A O 1
ATOM 1556 N N . ARG A 1 193 ? -10.694 3.522 -12.045 1.00 90.25 193 ARG A N 1
ATOM 1557 C CA . ARG A 1 193 ? -10.635 2.563 -13.151 1.00 90.25 193 ARG A CA 1
ATOM 1558 C C . ARG A 1 193 ? -9.201 2.331 -13.609 1.00 90.25 193 ARG A C 1
ATOM 1560 O O . ARG A 1 193 ? -8.834 1.184 -13.846 1.00 90.25 193 ARG A O 1
ATOM 1567 N N . SER A 1 194 ? -8.382 3.378 -13.693 1.00 83.88 194 SER A N 1
ATOM 1568 C CA . SER A 1 194 ? -6.972 3.257 -14.080 1.00 83.88 194 SER A CA 1
ATOM 1569 C C . SER A 1 194 ? -6.152 2.422 -13.085 1.00 83.88 194 SER A C 1
ATOM 1571 O O . SER A 1 194 ? -5.412 1.532 -13.503 1.00 83.88 194 SER A O 1
ATOM 1573 N N . GLU A 1 195 ? -6.367 2.616 -11.781 1.00 86.06 195 GLU A N 1
ATOM 1574 C CA . GLU A 1 195 ? -5.720 1.846 -10.707 1.00 86.06 195 GLU A CA 1
ATOM 1575 C C . GLU A 1 195 ? -6.146 0.369 -10.734 1.00 86.06 195 GLU A C 1
ATOM 1577 O O . GLU A 1 195 ? -5.314 -0.543 -10.683 1.00 86.06 195 GLU A O 1
ATOM 1582 N N . ALA A 1 196 ? -7.446 0.109 -10.915 1.00 88.19 196 ALA A N 1
ATOM 1583 C CA . ALA A 1 196 ? -7.954 -1.247 -11.098 1.00 88.19 196 ALA A CA 1
ATOM 1584 C C . ALA A 1 196 ? -7.370 -1.908 -12.355 1.00 88.19 196 ALA A C 1
ATOM 1586 O O . ALA A 1 196 ? -6.904 -3.044 -12.287 1.00 88.19 196 ALA A O 1
ATOM 1587 N N . HIS A 1 197 ? -7.322 -1.206 -13.491 1.00 86.75 197 HIS A N 1
ATOM 1588 C CA . HIS A 1 197 ? -6.718 -1.718 -14.722 1.00 86.75 197 HIS A CA 1
ATOM 1589 C C . HIS A 1 197 ? -5.236 -2.054 -14.550 1.00 86.75 197 HIS A C 1
ATOM 1591 O O . HIS A 1 197 ? -4.801 -3.102 -15.033 1.00 86.75 197 HIS A O 1
ATOM 1597 N N . HIS A 1 198 ? -4.473 -1.223 -13.835 1.00 83.00 198 HIS A N 1
ATOM 1598 C CA . HIS A 1 198 ? -3.074 -1.504 -13.529 1.00 83.00 198 HIS A CA 1
ATOM 1599 C C . HIS A 1 198 ? -2.942 -2.854 -12.808 1.00 83.00 198 HIS A C 1
ATOM 1601 O O . HIS A 1 198 ? -2.247 -3.745 -13.300 1.00 83.00 198 HIS A O 1
ATOM 1607 N N . ARG A 1 199 ? -3.713 -3.078 -11.735 1.00 84.31 199 ARG A N 1
ATOM 1608 C CA . ARG A 1 199 ? -3.742 -4.362 -11.014 1.00 84.31 199 ARG A CA 1
ATOM 1609 C C . ARG A 1 199 ? -4.235 -5.529 -11.872 1.00 84.31 199 ARG A C 1
ATOM 1611 O O . ARG A 1 199 ? -3.632 -6.599 -11.842 1.00 84.31 199 ARG A O 1
ATOM 1618 N N . ILE A 1 200 ? -5.328 -5.355 -12.614 1.00 87.06 200 ILE A N 1
ATOM 1619 C CA . ILE A 1 200 ? -5.944 -6.425 -13.413 1.00 87.06 200 ILE A CA 1
ATOM 1620 C C . ILE A 1 200 ? -5.015 -6.866 -14.544 1.00 87.06 200 ILE A C 1
ATOM 1622 O O . ILE A 1 200 ? -4.856 -8.061 -14.805 1.00 87.06 200 ILE A O 1
ATOM 1626 N N . SER A 1 201 ? -4.351 -5.907 -15.190 1.00 81.12 201 SER A N 1
ATOM 1627 C CA . SER A 1 201 ? -3.440 -6.178 -16.299 1.00 81.12 201 SER A CA 1
ATOM 1628 C C . SER A 1 201 ? -2.264 -7.071 -15.893 1.00 81.12 201 SER A C 1
ATOM 1630 O O . SER A 1 201 ? -1.874 -7.920 -16.690 1.00 81.12 201 SER A O 1
ATOM 1632 N N . GLN A 1 202 ? -1.769 -6.977 -14.653 1.00 76.50 202 GLN A N 1
ATOM 1633 C CA . GLN A 1 202 ? -0.650 -7.795 -14.162 1.00 76.50 202 GLN A CA 1
ATOM 1634 C C . GLN A 1 202 ? -0.921 -9.305 -14.244 1.00 76.50 202 GLN A C 1
ATOM 1636 O O . GLN A 1 202 ? 0.004 -10.081 -14.483 1.00 76.50 202 GLN A O 1
ATOM 1641 N N . TYR A 1 203 ? -2.176 -9.737 -14.083 1.00 80.38 203 TYR A N 1
ATOM 1642 C CA . TYR A 1 203 ? -2.530 -11.158 -14.135 1.00 80.38 203 TYR A CA 1
ATOM 1643 C C . TYR A 1 203 ? -3.323 -11.549 -15.388 1.00 80.38 203 TYR A C 1
ATOM 1645 O O . TYR A 1 203 ? -3.071 -12.617 -15.952 1.00 80.38 203 TYR A O 1
ATOM 1653 N N . MET A 1 204 ? -4.235 -10.699 -15.876 1.00 80.62 204 MET A N 1
ATOM 1654 C CA . MET A 1 204 ? -5.037 -11.014 -17.068 1.00 80.62 204 MET A CA 1
ATOM 1655 C C . MET A 1 204 ? -4.204 -10.957 -18.350 1.00 80.62 204 MET A C 1
ATOM 1657 O O . MET A 1 204 ? -4.327 -11.851 -19.186 1.00 80.62 204 MET A O 1
ATOM 1661 N N . LYS A 1 205 ? -3.296 -9.974 -18.483 1.00 75.88 205 LYS A N 1
ATOM 1662 C CA . LYS A 1 205 ? -2.406 -9.862 -19.654 1.00 75.88 205 LYS A CA 1
ATOM 1663 C C . LYS A 1 205 ? -1.437 -11.037 -19.720 1.00 75.88 205 LYS A C 1
ATOM 1665 O O . LYS A 1 205 ? -1.273 -11.632 -20.777 1.00 75.88 205 LYS A O 1
ATOM 1670 N N . THR A 1 206 ? -0.859 -11.404 -18.579 1.00 70.81 206 THR A N 1
ATOM 1671 C CA . THR A 1 206 ? 0.030 -12.567 -18.441 1.00 70.81 206 THR A CA 1
ATOM 1672 C C . THR A 1 206 ? -0.672 -13.868 -18.832 1.00 70.81 206 THR A C 1
ATOM 1674 O O . THR A 1 206 ? -0.066 -14.746 -19.436 1.00 70.81 206 THR A O 1
ATOM 1677 N N . SER A 1 207 ? -1.971 -13.970 -18.541 1.00 78.62 207 SER A N 1
ATOM 1678 C CA . SER A 1 207 ? -2.793 -15.134 -18.888 1.00 78.62 207 SER A CA 1
ATOM 1679 C C . SER A 1 207 ? -3.390 -15.066 -20.303 1.00 78.62 207 SER A C 1
ATOM 1681 O O . SER A 1 207 ? -4.053 -16.010 -20.724 1.00 78.62 207 SER A O 1
ATOM 1683 N N . GLY A 1 208 ? -3.195 -13.958 -21.031 1.00 83.25 208 GLY A N 1
ATOM 1684 C CA . GLY A 1 208 ? -3.774 -13.727 -22.356 1.00 83.25 208 GLY A CA 1
ATOM 1685 C C . GLY A 1 208 ? -5.304 -13.629 -22.379 1.00 83.25 208 GLY A C 1
ATOM 1686 O O . GLY A 1 208 ? -5.889 -13.774 -23.447 1.00 83.25 208 GLY A O 1
ATOM 1687 N N . VAL A 1 209 ? -5.952 -13.408 -21.229 1.00 87.38 209 VAL A N 1
ATOM 1688 C CA . VAL A 1 209 ? -7.418 -13.388 -21.107 1.00 87.38 209 VAL A CA 1
ATOM 1689 C C . VAL A 1 209 ? -7.917 -11.943 -21.227 1.00 87.38 209 VAL A C 1
ATOM 1691 O O . VAL A 1 209 ? -7.589 -11.122 -20.363 1.00 87.38 209 VAL A O 1
ATOM 1694 N N . PRO A 1 210 ? -8.700 -11.593 -22.259 1.00 91.69 210 PRO A N 1
ATOM 1695 C CA . PRO A 1 210 ? -9.292 -10.269 -22.379 1.00 91.69 210 PRO A CA 1
ATOM 1696 C C . PRO A 1 210 ? -10.415 -10.091 -21.344 1.00 91.69 210 PRO A C 1
ATOM 1698 O O . PRO A 1 210 ? -11.059 -11.050 -20.908 1.00 91.69 210 PRO A O 1
ATOM 1701 N N . TYR A 1 211 ? -10.626 -8.855 -20.893 1.00 94.19 211 TYR A N 1
ATOM 1702 C CA . TYR A 1 211 ? -11.540 -8.552 -19.793 1.00 94.19 211 TYR A CA 1
ATOM 1703 C C . TYR A 1 211 ? -12.193 -7.184 -19.952 1.00 94.19 211 TYR A C 1
ATOM 1705 O O . TYR A 1 211 ? -11.610 -6.272 -20.539 1.00 94.19 211 TYR A O 1
ATOM 1713 N N . ASN A 1 212 ? -13.363 -7.032 -19.337 1.00 94.06 212 ASN A N 1
ATOM 1714 C CA . ASN A 1 212 ? -14.052 -5.759 -19.177 1.00 94.06 212 ASN A CA 1
ATOM 1715 C C . ASN A 1 212 ? -14.065 -5.384 -17.694 1.00 94.06 212 ASN A C 1
ATOM 1717 O O . ASN A 1 212 ? -14.468 -6.183 -16.857 1.00 94.06 212 ASN A O 1
ATOM 1721 N N . LEU A 1 213 ? -13.601 -4.177 -17.357 1.00 96.25 213 LEU A N 1
ATOM 1722 C CA . LEU A 1 213 ? -13.763 -3.631 -16.008 1.00 96.25 213 LEU A CA 1
ATOM 1723 C C . LEU A 1 213 ? -15.164 -3.021 -15.885 1.00 96.25 213 LEU A C 1
ATOM 1725 O O . LEU A 1 213 ? -15.427 -1.948 -16.441 1.00 96.25 213 LEU A O 1
ATOM 1729 N N . ASP A 1 214 ? -16.040 -3.675 -15.135 1.00 97.00 214 ASP A N 1
ATOM 1730 C CA . ASP A 1 214 ? -17.461 -3.337 -15.062 1.00 97.00 214 ASP A CA 1
ATOM 1731 C C . ASP A 1 214 ? -17.777 -2.336 -13.940 1.00 97.00 214 ASP A C 1
ATOM 1733 O O . ASP A 1 214 ? -18.615 -1.445 -14.112 1.00 97.00 214 ASP A O 1
ATOM 1737 N N . TRP A 1 215 ? -17.078 -2.423 -12.802 1.00 97.81 215 TRP A N 1
ATOM 1738 C CA . TRP A 1 215 ? -17.235 -1.482 -11.689 1.00 97.81 215 TRP A CA 1
ATOM 1739 C C . TRP A 1 215 ? -15.969 -1.353 -10.843 1.00 97.81 215 TRP A C 1
ATOM 1741 O O . TRP A 1 215 ? -15.199 -2.299 -10.713 1.00 97.81 215 TRP A O 1
ATOM 1751 N N . VAL A 1 216 ? -15.780 -0.197 -10.206 1.00 96.75 216 VAL A N 1
ATOM 1752 C CA . VAL A 1 216 ? -14.759 0.006 -9.172 1.00 96.75 216 VAL A CA 1
ATOM 1753 C C . VAL A 1 216 ? -15.211 1.064 -8.172 1.00 96.75 216 VAL A C 1
ATOM 1755 O O . VAL A 1 216 ? -15.774 2.087 -8.551 1.00 96.75 216 VAL A O 1
ATOM 1758 N N . GLU A 1 217 ? -14.977 0.842 -6.882 1.00 96.25 217 GLU A N 1
ATOM 1759 C CA . GLU A 1 217 ? -15.312 1.811 -5.840 1.00 96.25 217 GLU A CA 1
ATOM 1760 C C . GLU A 1 217 ? -14.465 1.611 -4.578 1.00 96.25 217 GLU A C 1
ATOM 1762 O O . GLU A 1 217 ? -14.049 0.500 -4.256 1.00 96.25 217 GLU A O 1
ATOM 1767 N N . LEU A 1 218 ? -14.257 2.688 -3.814 1.00 94.00 218 LEU A N 1
ATOM 1768 C CA . LEU A 1 218 ? -13.607 2.635 -2.505 1.00 94.00 218 LEU A CA 1
ATOM 1769 C C . LEU A 1 218 ? -14.280 1.649 -1.542 1.00 94.00 218 LEU A C 1
ATOM 1771 O O . LEU A 1 218 ? -15.500 1.681 -1.340 1.00 94.00 218 LEU A O 1
ATOM 1775 N N . ALA A 1 219 ? -13.457 0.861 -0.859 1.00 92.88 219 ALA A N 1
ATOM 1776 C CA . ALA A 1 219 ? -13.860 -0.151 0.103 1.00 92.88 219 ALA A CA 1
ATOM 1777 C C . ALA A 1 219 ? -13.969 0.420 1.529 1.00 92.88 219 ALA A C 1
ATOM 1779 O O . ALA A 1 219 ? -13.422 -0.122 2.482 1.00 92.88 219 ALA A O 1
ATOM 1780 N N . HIS A 1 220 ? -14.663 1.552 1.684 1.00 87.00 220 HIS A N 1
ATOM 1781 C CA . HIS A 1 220 ? -14.818 2.250 2.968 1.00 87.00 220 HIS A CA 1
ATOM 1782 C C . HIS A 1 220 ? -16.274 2.282 3.440 1.00 87.00 220 HIS A C 1
ATOM 1784 O O . HIS A 1 220 ? -17.195 2.592 2.672 1.00 87.00 220 HIS A O 1
ATOM 1790 N N . ARG A 1 221 ? -16.482 1.961 4.718 1.00 83.12 221 ARG A N 1
ATOM 1791 C CA . ARG A 1 221 ? -17.762 2.047 5.423 1.00 83.12 221 ARG A CA 1
ATOM 1792 C C . ARG A 1 221 ? -17.887 3.427 6.058 1.00 83.12 221 ARG A C 1
ATOM 1794 O O . ARG A 1 221 ? -17.321 3.681 7.113 1.00 83.12 221 ARG A O 1
ATOM 1801 N N . LYS A 1 222 ? -18.714 4.294 5.470 1.00 73.94 222 LYS A N 1
ATOM 1802 C CA . LYS A 1 222 ? -18.922 5.666 5.976 1.00 73.94 222 LYS A CA 1
ATOM 1803 C C . LYS A 1 222 ? -19.452 5.726 7.414 1.00 73.94 222 LYS A C 1
ATOM 1805 O O . LYS A 1 222 ? -19.176 6.690 8.110 1.00 73.94 222 LYS A O 1
ATOM 1810 N N . ILE A 1 223 ? -20.249 4.738 7.833 1.00 68.38 223 ILE A N 1
ATOM 1811 C CA . ILE A 1 223 ? -20.922 4.744 9.144 1.00 68.38 223 ILE A CA 1
ATOM 1812 C C . ILE A 1 223 ? -19.950 4.390 10.274 1.00 68.38 223 ILE A C 1
ATOM 1814 O O . ILE A 1 223 ? -19.994 5.013 11.328 1.00 68.38 223 ILE A O 1
ATOM 1818 N N . SER A 1 224 ? -19.105 3.380 10.066 1.00 63.78 224 SER A N 1
ATOM 1819 C CA . SER A 1 224 ? -18.147 2.898 11.068 1.00 63.78 224 SER A CA 1
ATOM 1820 C C . SER A 1 224 ? -16.739 3.458 10.885 1.00 63.78 224 SER A C 1
ATOM 1822 O O . SER A 1 224 ? -15.880 3.143 11.688 1.00 63.78 224 SER A O 1
ATOM 1824 N N . ASP A 1 225 ? -16.499 4.230 9.825 1.00 70.44 225 ASP A N 1
ATOM 1825 C CA . ASP A 1 225 ? -15.181 4.730 9.416 1.00 70.44 225 ASP A CA 1
ATOM 1826 C C . ASP A 1 225 ? -14.112 3.632 9.243 1.00 70.44 225 ASP A C 1
ATOM 1828 O O . ASP A 1 225 ? -12.933 3.820 9.521 1.00 70.44 225 ASP A O 1
ATOM 1832 N N . THR A 1 226 ? -14.520 2.457 8.753 1.00 73.19 226 THR A N 1
ATOM 1833 C CA . THR A 1 226 ? -13.622 1.304 8.573 1.00 73.19 226 THR A CA 1
ATOM 1834 C C . THR A 1 226 ? -13.505 0.868 7.122 1.00 73.19 226 THR A C 1
ATOM 1836 O O . THR A 1 226 ? -14.451 0.976 6.337 1.00 73.19 226 THR A O 1
ATOM 1839 N N . TRP A 1 227 ? -12.347 0.317 6.767 1.00 82.31 227 TRP A N 1
ATOM 1840 C CA . TRP A 1 227 ? -12.131 -0.327 5.475 1.00 82.31 227 TRP A CA 1
ATOM 1841 C C . TRP A 1 227 ? -12.682 -1.758 5.460 1.00 82.31 227 TRP A C 1
ATOM 1843 O O . TRP A 1 227 ? -12.905 -2.376 6.506 1.00 82.31 227 TRP A O 1
ATOM 1853 N N . PHE A 1 228 ? -12.956 -2.267 4.266 1.00 84.19 228 PHE A N 1
ATOM 1854 C CA . PHE A 1 228 ? -13.365 -3.643 4.023 1.00 84.19 228 PHE A CA 1
ATOM 1855 C C . PHE A 1 228 ? -12.628 -4.230 2.829 1.00 84.19 228 PHE A C 1
ATOM 1857 O O . PHE A 1 228 ? -12.069 -3.495 2.019 1.00 84.19 228 PHE A O 1
ATOM 1864 N N . ASP A 1 229 ? -12.647 -5.551 2.743 1.00 87.62 229 ASP A N 1
ATOM 1865 C CA . ASP A 1 229 ? -11.989 -6.322 1.696 1.00 87.62 229 ASP A CA 1
ATOM 1866 C C . ASP A 1 229 ? -13.011 -6.973 0.751 1.00 87.62 229 ASP A C 1
ATOM 1868 O O . ASP A 1 229 ? -14.238 -6.881 0.912 1.00 87.62 229 ASP A O 1
ATOM 1872 N N . ASP A 1 230 ? -12.505 -7.635 -0.282 1.00 92.12 230 ASP A N 1
ATOM 1873 C CA . ASP A 1 230 ? -13.326 -8.404 -1.214 1.00 92.12 230 ASP A CA 1
ATOM 1874 C C . ASP A 1 230 ? -14.055 -9.576 -0.529 1.00 92.12 230 ASP A C 1
ATOM 1876 O O . ASP A 1 230 ? -15.184 -9.905 -0.905 1.00 92.12 230 ASP A O 1
ATOM 1880 N N . HIS A 1 231 ? -13.480 -10.152 0.530 1.00 90.94 231 HIS A N 1
ATOM 1881 C CA . HIS A 1 231 ? -14.073 -11.251 1.293 1.00 90.94 231 HIS A CA 1
ATOM 1882 C C . HIS A 1 231 ? -15.386 -10.837 1.968 1.00 90.94 231 HIS A C 1
ATOM 1884 O O . HIS A 1 231 ? -16.329 -11.636 2.054 1.00 90.94 231 HIS A O 1
ATOM 1890 N N . ASP A 1 232 ? -15.481 -9.591 2.428 1.00 89.19 232 ASP A N 1
ATOM 1891 C CA . ASP A 1 232 ? -16.711 -9.020 2.965 1.00 89.19 232 ASP A CA 1
ATOM 1892 C C . ASP A 1 232 ? -17.814 -8.954 1.899 1.00 89.19 232 ASP A C 1
ATOM 1894 O O . ASP A 1 232 ? -18.961 -9.334 2.169 1.00 89.19 232 ASP A O 1
ATOM 1898 N N . VAL A 1 233 ? -17.468 -8.566 0.668 1.00 96.31 233 VAL A N 1
ATOM 1899 C CA . VAL A 1 233 ? -18.401 -8.536 -0.472 1.00 96.31 233 VAL A CA 1
ATOM 1900 C C . VAL A 1 233 ? -18.803 -9.952 -0.883 1.00 96.31 233 VAL A C 1
ATOM 1902 O O . VAL A 1 233 ? -19.991 -10.234 -1.060 1.00 96.31 233 VAL A O 1
ATOM 1905 N N . HIS A 1 234 ? -17.847 -10.884 -0.955 1.00 96.25 234 HIS A N 1
ATOM 1906 C CA . HIS A 1 234 ? -18.109 -12.298 -1.245 1.00 96.25 234 HIS A CA 1
ATOM 1907 C C . HIS A 1 234 ? -19.089 -12.896 -0.237 1.00 96.25 234 HIS A C 1
ATOM 1909 O O . HIS A 1 234 ? -20.008 -13.626 -0.610 1.00 96.25 234 HIS A O 1
ATOM 1915 N N . ARG A 1 235 ? -18.919 -12.583 1.052 1.00 92.44 235 ARG A N 1
ATOM 1916 C CA . ARG A 1 235 ? -19.797 -13.071 2.118 1.00 92.44 235 ARG A CA 1
ATOM 1917 C C . ARG A 1 235 ? -21.225 -12.562 1.947 1.00 92.44 235 ARG A C 1
ATOM 1919 O O . ARG A 1 235 ? -22.152 -13.357 2.102 1.00 92.44 235 ARG A O 1
ATOM 1926 N N . VAL A 1 236 ? -21.401 -11.287 1.595 1.00 94.38 236 VAL A N 1
ATOM 1927 C CA . VAL A 1 236 ? -22.720 -10.712 1.293 1.00 94.38 236 VAL A CA 1
ATOM 1928 C C . VAL A 1 236 ? -23.354 -11.389 0.083 1.00 94.38 236 VAL A C 1
ATOM 1930 O O . VAL A 1 236 ? -24.528 -11.757 0.149 1.00 94.38 236 VAL A O 1
ATOM 1933 N N . LEU A 1 237 ? -22.599 -11.625 -0.994 1.00 96.00 237 LEU A N 1
ATOM 1934 C CA . LEU A 1 237 ? -23.102 -12.327 -2.180 1.00 96.00 237 LEU A CA 1
ATOM 1935 C C . LEU A 1 237 ? -23.586 -13.743 -1.834 1.00 96.00 237 LEU A C 1
ATOM 1937 O O . LEU A 1 237 ? -24.720 -14.106 -2.147 1.00 96.00 237 LEU A O 1
ATOM 1941 N N . LEU A 1 238 ? -22.770 -14.513 -1.110 1.00 93.44 238 LEU A N 1
ATOM 1942 C CA . LEU A 1 238 ? -23.114 -15.874 -0.687 1.00 93.44 238 LEU A CA 1
ATOM 1943 C C . LEU A 1 238 ? -24.349 -15.905 0.222 1.00 93.44 238 LEU A C 1
ATOM 1945 O O . LEU A 1 238 ? -25.253 -16.714 0.018 1.00 93.44 238 LEU A O 1
ATOM 1949 N N . LYS A 1 239 ? -24.423 -15.005 1.211 1.00 90.19 239 LYS A N 1
ATOM 1950 C CA . LYS A 1 239 ? -25.584 -14.897 2.111 1.00 90.19 239 LYS A CA 1
ATOM 1951 C C . LYS A 1 239 ? -26.847 -14.398 1.408 1.00 90.19 239 LYS A C 1
ATOM 1953 O O . LYS A 1 239 ? -27.944 -14.665 1.886 1.00 90.19 239 LYS A O 1
ATOM 1958 N N . SER A 1 240 ? -26.702 -13.716 0.274 1.00 91.44 240 SER A N 1
ATOM 1959 C CA . SER A 1 240 ? -27.818 -13.302 -0.588 1.00 91.44 240 SER A CA 1
ATOM 1960 C C . SER A 1 240 ? -28.276 -14.410 -1.545 1.00 91.44 240 SER A C 1
ATOM 1962 O O . SER A 1 240 ? -29.176 -14.191 -2.346 1.00 91.44 240 SER A O 1
ATOM 1964 N N . GLY A 1 241 ? -27.679 -15.606 -1.469 1.00 90.81 241 GLY A N 1
ATOM 1965 C CA . GLY A 1 241 ? -28.061 -16.765 -2.277 1.00 90.81 241 GLY A CA 1
ATOM 1966 C C . GLY A 1 241 ? -27.336 -16.876 -3.620 1.00 90.81 241 GLY A C 1
ATOM 1967 O O . GLY A 1 241 ? -27.594 -17.826 -4.364 1.00 90.81 241 GLY A O 1
ATOM 1968 N N . PHE A 1 242 ? -26.408 -15.964 -3.926 1.00 94.94 242 PHE A N 1
ATOM 1969 C CA . PHE A 1 242 ? -25.553 -16.092 -5.102 1.00 94.94 242 PHE A CA 1
ATOM 1970 C C . PHE A 1 242 ? -24.496 -17.167 -4.892 1.00 94.94 242 PHE A C 1
ATOM 1972 O O . PHE A 1 242 ? -24.089 -17.477 -3.771 1.00 94.94 242 PHE A O 1
ATOM 1979 N N . LYS A 1 243 ? -24.044 -17.754 -5.998 1.00 93.31 243 LYS A N 1
ATOM 1980 C CA . LYS A 1 243 ? -23.103 -18.870 -5.982 1.00 93.31 243 LYS A CA 1
ATOM 1981 C C . LYS A 1 243 ? -21.812 -18.472 -6.668 1.00 93.31 243 LYS A C 1
ATOM 1983 O O . LYS A 1 243 ? -21.823 -17.783 -7.689 1.00 93.31 243 LYS A O 1
ATOM 1988 N N . ARG A 1 244 ? -20.708 -18.964 -6.113 1.00 95.38 244 ARG A N 1
ATOM 1989 C CA . ARG A 1 244 ? -19.448 -19.031 -6.844 1.00 95.38 244 ARG A CA 1
ATOM 1990 C C . ARG A 1 244 ? -19.594 -19.960 -8.032 1.00 95.38 244 ARG A C 1
ATOM 1992 O O . ARG A 1 244 ? -20.406 -20.891 -8.022 1.00 95.38 244 ARG A O 1
ATOM 1999 N N . ASP A 1 245 ? -18.760 -19.737 -9.029 1.00 94.50 245 ASP A N 1
ATOM 2000 C CA . ASP A 1 245 ? -18.596 -20.723 -10.073 1.00 94.50 245 ASP A CA 1
ATOM 2001 C C . ASP A 1 245 ? -17.923 -21.994 -9.512 1.00 94.50 245 ASP A C 1
ATOM 2003 O O . ASP A 1 245 ? -16.798 -21.971 -9.009 1.00 94.50 245 ASP A O 1
ATOM 2007 N N . ALA A 1 246 ? -18.619 -23.128 -9.620 1.00 89.62 246 ALA A N 1
ATOM 2008 C CA . ALA A 1 246 ? -18.190 -24.386 -9.015 1.00 89.62 246 ALA A CA 1
ATOM 2009 C C . ALA A 1 246 ? -16.912 -24.977 -9.636 1.00 89.62 246 ALA A C 1
ATOM 2011 O O . ALA A 1 246 ? -16.205 -25.741 -8.978 1.00 89.62 246 ALA A O 1
ATOM 2012 N N . ALA A 1 247 ? -16.622 -24.688 -10.906 1.00 87.94 247 ALA A N 1
ATOM 2013 C CA . ALA A 1 247 ? -15.438 -25.213 -11.576 1.00 87.94 247 ALA A CA 1
ATOM 2014 C C . ALA A 1 247 ? -14.197 -24.363 -11.268 1.00 87.94 247 ALA A C 1
ATOM 2016 O O . ALA A 1 247 ? -13.134 -24.932 -11.026 1.00 87.94 247 ALA A O 1
ATOM 2017 N N . PHE A 1 248 ? -14.332 -23.038 -11.183 1.00 88.50 248 PHE A N 1
ATOM 2018 C CA . PHE A 1 248 ? -13.252 -22.163 -10.723 1.00 88.50 248 PHE A CA 1
ATOM 2019 C C . PHE A 1 248 ? -12.953 -22.348 -9.236 1.00 88.50 248 PHE A C 1
ATOM 2021 O O . PHE A 1 248 ? -11.786 -22.444 -8.858 1.00 88.50 248 PHE A O 1
ATOM 2028 N N . GLU A 1 249 ? -13.976 -22.536 -8.401 1.00 87.81 249 GLU A N 1
ATOM 2029 C CA . GLU A 1 249 ? -13.771 -22.816 -6.978 1.00 87.81 249 GLU A CA 1
ATOM 2030 C C . GLU A 1 249 ? -12.985 -24.119 -6.753 1.00 87.81 249 GLU A C 1
ATOM 2032 O O . GLU A 1 249 ? -12.068 -24.146 -5.930 1.00 87.81 249 GLU A O 1
ATOM 2037 N N . LYS A 1 250 ? -13.261 -25.177 -7.534 1.00 86.31 250 LYS A N 1
ATOM 2038 C CA . LYS A 1 250 ? -12.477 -26.431 -7.508 1.00 86.31 250 LYS A CA 1
ATOM 2039 C C . LYS A 1 250 ? -11.006 -26.234 -7.880 1.00 86.31 250 LYS A C 1
ATOM 2041 O O . LYS A 1 250 ? -10.165 -26.996 -7.416 1.00 86.31 250 LYS A O 1
ATOM 2046 N N . GLN A 1 251 ? -10.708 -25.235 -8.706 1.00 85.50 251 GLN A N 1
ATOM 2047 C CA . GLN A 1 251 ? -9.352 -24.873 -9.130 1.00 85.50 251 GLN A CA 1
ATOM 2048 C C . GLN A 1 251 ? -8.697 -23.840 -8.196 1.00 85.50 251 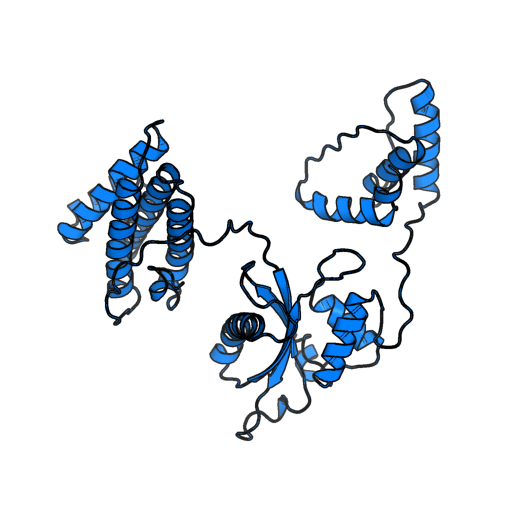GLN A C 1
ATOM 2050 O O . GLN A 1 251 ? -7.564 -23.435 -8.431 1.00 85.50 251 GLN A O 1
ATOM 2055 N N . GLY A 1 252 ? -9.385 -23.421 -7.128 1.00 82.50 252 GLY A N 1
ATOM 2056 C CA . GLY A 1 252 ? -8.885 -22.458 -6.145 1.00 82.50 252 GLY A CA 1
ATOM 2057 C C . GLY A 1 252 ? -9.240 -20.995 -6.432 1.00 82.50 252 GLY A C 1
ATOM 2058 O O . GLY A 1 252 ? -9.027 -20.151 -5.564 1.00 82.50 252 GLY A O 1
ATOM 2059 N N . ALA A 1 253 ? -9.846 -20.685 -7.581 1.00 86.88 253 ALA A N 1
ATOM 2060 C CA . ALA A 1 253 ? -10.263 -19.335 -7.957 1.00 86.88 253 ALA A CA 1
ATOM 2061 C C . ALA A 1 253 ? -11.648 -19.002 -7.366 1.00 86.88 253 ALA A C 1
ATOM 2063 O O . ALA A 1 253 ? -12.688 -19.188 -7.997 1.00 86.88 253 ALA A O 1
ATOM 2064 N N . LYS A 1 254 ? -11.661 -18.528 -6.115 1.00 90.88 254 LYS A N 1
ATOM 2065 C CA . LYS A 1 254 ? -12.880 -18.292 -5.308 1.00 90.88 254 LYS A CA 1
ATOM 2066 C C . LYS A 1 254 ? -13.567 -16.943 -5.543 1.00 90.88 254 LYS A C 1
ATOM 2068 O O . LYS A 1 254 ? -14.599 -16.676 -4.931 1.00 90.88 254 LYS A O 1
ATOM 2073 N N . GLU A 1 255 ? -12.996 -16.105 -6.396 1.00 93.19 255 GLU A N 1
ATOM 2074 C CA . GLU A 1 255 ? -13.438 -14.723 -6.610 1.00 93.19 255 GLU A CA 1
ATOM 2075 C C . GLU A 1 255 ? -14.487 -14.593 -7.728 1.00 93.19 255 GLU A C 1
ATOM 2077 O O . GLU A 1 255 ? -15.014 -13.505 -7.935 1.00 93.19 255 GLU A O 1
ATOM 2082 N N . TRP A 1 256 ? -14.793 -15.677 -8.452 1.00 96.12 256 TRP A N 1
ATOM 2083 C CA . TRP A 1 256 ? -15.743 -15.690 -9.571 1.00 96.12 256 TRP A CA 1
ATOM 2084 C C . TRP A 1 256 ? -17.146 -16.119 -9.135 1.00 96.12 256 TRP A C 1
ATOM 2086 O O . TRP A 1 256 ? -17.328 -17.201 -8.568 1.00 96.12 256 TRP A O 1
ATOM 2096 N N . PHE A 1 257 ? -18.147 -15.303 -9.464 1.00 97.31 257 PHE A N 1
ATOM 2097 C CA . PHE A 1 257 ? -19.547 -15.479 -9.080 1.00 97.31 257 PHE A CA 1
ATOM 2098 C C . PHE A 1 257 ? -20.480 -15.462 -10.293 1.00 97.31 257 PHE A C 1
ATOM 2100 O O . PHE A 1 257 ? -20.241 -14.755 -11.267 1.00 97.31 257 PHE A O 1
ATOM 2107 N N . GLN A 1 258 ? -21.579 -16.216 -10.210 1.00 95.44 258 GLN A N 1
ATOM 2108 C CA . GLN A 1 258 ? -22.680 -16.172 -11.180 1.00 95.44 258 GLN A CA 1
ATOM 2109 C C . GLN A 1 258 ? -23.601 -14.986 -10.869 1.00 95.44 258 GLN A C 1
ATOM 2111 O O . GLN A 1 258 ? -24.697 -15.162 -10.330 1.00 95.44 258 GLN A O 1
ATOM 2116 N N . VAL A 1 259 ? -23.109 -13.777 -11.125 1.00 96.12 259 VAL A N 1
ATOM 2117 C CA . VAL A 1 259 ? -23.780 -12.509 -10.814 1.00 96.12 259 VAL A CA 1
ATOM 2118 C C . VAL A 1 259 ? -23.538 -11.488 -11.918 1.00 96.12 259 VAL A C 1
ATOM 2120 O O . VAL A 1 259 ? -22.639 -11.647 -12.733 1.00 96.12 259 VAL A O 1
ATOM 2123 N N . SER A 1 260 ? -24.347 -10.436 -11.927 1.00 96.00 260 SER A N 1
ATOM 2124 C CA . SER A 1 260 ? -24.118 -9.238 -12.739 1.00 96.00 260 SER A CA 1
ATOM 2125 C C . SER A 1 260 ? -23.341 -8.178 -11.958 1.00 96.00 260 SER A C 1
ATOM 2127 O O . SER A 1 260 ? -23.412 -8.130 -10.725 1.00 96.00 260 SER A O 1
ATOM 2129 N N . ALA A 1 261 ? -22.694 -7.256 -12.672 1.00 96.06 261 ALA A N 1
ATOM 2130 C CA . ALA A 1 261 ? -22.068 -6.075 -12.080 1.00 96.06 261 ALA A CA 1
ATOM 2131 C C . ALA A 1 261 ? -23.022 -5.293 -11.153 1.00 96.06 261 ALA A C 1
ATOM 2133 O O . ALA A 1 261 ? -22.622 -4.835 -10.085 1.00 96.06 261 ALA A O 1
ATOM 2134 N N . ASP A 1 262 ? -24.311 -5.188 -11.496 1.00 96.75 262 ASP A N 1
ATOM 2135 C CA . ASP A 1 262 ? -25.297 -4.496 -10.655 1.00 96.75 262 ASP A CA 1
ATOM 2136 C C . ASP A 1 262 ? -25.554 -5.211 -9.320 1.00 96.75 262 ASP A C 1
ATOM 2138 O O . ASP A 1 262 ? -25.714 -4.559 -8.286 1.00 96.75 262 ASP A O 1
ATOM 2142 N N . GLN A 1 263 ? -25.522 -6.545 -9.298 1.00 96.81 263 GLN A N 1
ATOM 2143 C CA . GLN A 1 263 ? -25.607 -7.318 -8.053 1.00 96.81 263 GLN A CA 1
ATOM 2144 C C . GLN A 1 263 ? -24.342 -7.158 -7.201 1.00 96.81 263 GLN A C 1
ATOM 2146 O O . GLN A 1 263 ? -24.435 -7.102 -5.974 1.00 96.81 263 GLN A O 1
ATOM 2151 N N . VAL A 1 264 ? -23.169 -7.010 -7.825 1.00 97.12 264 VAL A N 1
ATOM 2152 C CA . VAL A 1 264 ? -21.933 -6.675 -7.100 1.00 97.12 264 VAL A CA 1
ATOM 2153 C C . VAL A 1 264 ? -22.022 -5.278 -6.484 1.00 97.12 264 VAL A C 1
ATOM 2155 O O . VAL A 1 264 ? -21.717 -5.125 -5.302 1.00 97.12 264 VAL A O 1
ATOM 2158 N N . LYS A 1 265 ? -22.530 -4.273 -7.213 1.00 97.62 265 LYS A N 1
ATOM 2159 C CA . LYS A 1 265 ? -22.778 -2.921 -6.668 1.00 97.62 265 LYS A CA 1
ATOM 2160 C C . LYS A 1 265 ? -23.714 -2.961 -5.460 1.00 97.62 265 LYS A C 1
ATOM 2162 O O . LYS A 1 265 ? -23.439 -2.337 -4.436 1.00 97.62 265 LYS A O 1
ATOM 2167 N N . GLN A 1 266 ? -24.801 -3.728 -5.551 1.00 96.94 266 GLN A N 1
ATOM 2168 C CA . GLN A 1 266 ? -25.730 -3.930 -4.437 1.00 96.94 266 GLN A CA 1
ATOM 2169 C C . GLN A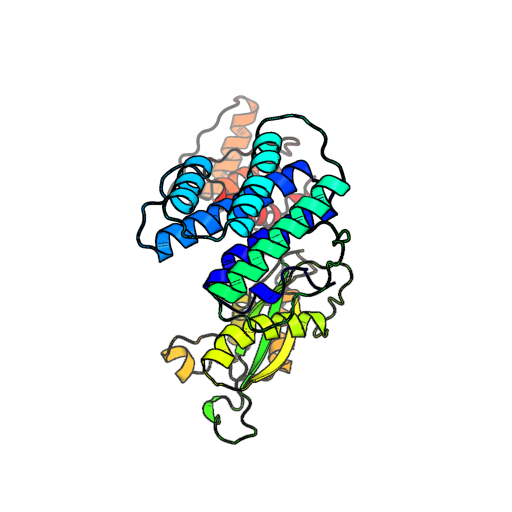 1 266 ? -25.054 -4.608 -3.236 1.00 96.94 266 GLN A C 1
ATOM 2171 O O . GLN A 1 266 ? -25.287 -4.206 -2.095 1.00 96.94 266 GLN A O 1
ATOM 2176 N N . ALA A 1 267 ? -24.180 -5.591 -3.471 1.00 96.56 267 ALA A N 1
ATOM 2177 C CA . ALA A 1 267 ? -23.420 -6.245 -2.411 1.00 96.56 267 ALA A CA 1
ATOM 2178 C C . ALA A 1 267 ? -22.417 -5.295 -1.736 1.00 96.56 267 ALA A C 1
ATOM 2180 O O . ALA A 1 267 ? -22.373 -5.235 -0.508 1.00 96.56 267 ALA A O 1
ATOM 2181 N N . ILE A 1 268 ? -21.679 -4.490 -2.508 1.00 96.38 268 ILE A N 1
ATOM 2182 C CA . ILE A 1 268 ? -20.791 -3.434 -1.990 1.00 96.38 268 ILE A CA 1
ATOM 2183 C C . ILE A 1 268 ? -21.593 -2.455 -1.122 1.00 96.38 268 ILE A C 1
ATOM 2185 O O . ILE A 1 268 ? -21.203 -2.156 0.008 1.00 96.38 268 ILE A O 1
ATOM 2189 N N . ALA A 1 269 ? -22.751 -1.996 -1.605 1.00 95.00 269 ALA A N 1
ATOM 2190 C CA . ALA A 1 269 ? -23.626 -1.108 -0.847 1.00 95.00 269 ALA A CA 1
ATOM 2191 C C . ALA A 1 269 ? -24.124 -1.757 0.457 1.00 95.00 269 ALA A C 1
ATOM 2193 O O . ALA A 1 269 ? -24.185 -1.097 1.495 1.00 95.00 269 ALA A O 1
ATOM 2194 N N . ALA A 1 270 ? -24.452 -3.049 0.442 1.00 92.69 270 ALA A N 1
ATOM 2195 C CA . ALA A 1 270 ? -24.840 -3.788 1.639 1.00 92.69 270 ALA A CA 1
ATOM 2196 C C . ALA A 1 270 ? -23.695 -3.880 2.663 1.00 92.69 270 ALA A C 1
ATOM 2198 O O . ALA A 1 270 ? -23.934 -3.602 3.839 1.00 92.69 270 ALA A O 1
ATOM 2199 N N . VAL A 1 271 ? -22.453 -4.141 2.234 1.00 91.62 271 VAL A N 1
ATOM 2200 C CA . VAL A 1 271 ? -21.272 -4.112 3.122 1.00 91.62 271 VAL A CA 1
ATOM 2201 C C . VAL A 1 271 ? -21.077 -2.726 3.742 1.00 91.62 271 VAL A C 1
ATOM 2203 O O . VAL A 1 271 ? -20.878 -2.617 4.955 1.00 91.62 271 VAL A O 1
ATOM 2206 N N . LYS A 1 272 ? -21.187 -1.659 2.939 1.00 91.00 272 LYS A N 1
ATOM 2207 C CA . LYS A 1 272 ? -21.077 -0.265 3.410 1.00 91.00 272 LYS A CA 1
ATOM 2208 C C . LYS A 1 272 ? -22.136 0.103 4.442 1.00 91.00 272 LYS A C 1
ATOM 2210 O O . LYS A 1 272 ? -21.865 0.893 5.343 1.00 91.00 272 LYS A O 1
ATOM 2215 N N . ASN A 1 273 ? -23.318 -0.491 4.317 1.00 86.19 273 ASN A N 1
ATOM 2216 C CA . ASN A 1 273 ? -24.440 -0.312 5.231 1.00 86.19 273 ASN A CA 1
ATOM 2217 C C . ASN A 1 273 ? -24.447 -1.318 6.395 1.00 86.19 273 ASN A C 1
ATOM 2219 O O . ASN A 1 273 ? -25.439 -1.381 7.117 1.00 86.19 273 ASN A O 1
ATOM 2223 N N . GLY A 1 274 ? -23.398 -2.132 6.572 1.00 80.81 274 GLY A N 1
ATOM 2224 C CA . GLY A 1 274 ? -23.319 -3.106 7.666 1.00 80.81 274 GLY A CA 1
ATOM 2225 C C . GLY A 1 274 ? -24.368 -4.222 7.587 1.00 80.81 274 GLY A C 1
ATOM 2226 O O . GLY A 1 274 ? -24.821 -4.722 8.616 1.00 80.81 274 GLY A O 1
ATOM 2227 N N . ARG A 1 275 ? -24.808 -4.593 6.380 1.00 82.50 275 ARG A N 1
ATOM 2228 C CA . ARG A 1 275 ? -25.746 -5.701 6.151 1.00 82.50 275 ARG A CA 1
ATOM 2229 C C . ARG A 1 275 ? -24.992 -6.992 5.857 1.00 82.50 275 ARG A C 1
ATOM 2231 O O . ARG A 1 275 ? -23.921 -6.984 5.257 1.00 82.50 275 ARG A O 1
ATOM 2238 N N . GLU A 1 276 ? -25.584 -8.120 6.238 1.00 81.69 276 GLU A N 1
ATOM 2239 C CA . GLU A 1 276 ? -25.011 -9.443 5.955 1.00 81.69 276 GLU A CA 1
ATOM 2240 C C . GLU A 1 276 ? -25.409 -10.019 4.591 1.00 81.69 276 GLU A C 1
ATOM 2242 O O . GLU A 1 276 ? -24.779 -10.960 4.123 1.00 81.69 276 GLU A O 1
ATOM 2247 N N . SER A 1 277 ? -26.451 -9.476 3.971 1.00 89.31 277 SER A N 1
ATOM 2248 C CA . SER A 1 277 ? -26.954 -9.822 2.639 1.00 89.31 277 SER A CA 1
ATOM 2249 C C . SER A 1 277 ? -27.564 -8.567 2.008 1.00 89.31 277 SER A C 1
ATOM 2251 O O . SER A 1 277 ? -27.820 -7.588 2.712 1.00 89.31 277 SER A O 1
ATOM 2253 N N . ILE A 1 278 ? -27.784 -8.569 0.692 1.00 90.00 278 ILE A N 1
ATOM 2254 C CA . ILE A 1 278 ? -28.295 -7.408 -0.058 1.00 90.00 278 ILE A CA 1
ATOM 2255 C C . ILE A 1 278 ? -29.619 -6.905 0.544 1.00 90.00 278 ILE A C 1
ATOM 2257 O O . ILE A 1 278 ? -29.747 -5.722 0.881 1.00 90.00 278 ILE A O 1
ATOM 2261 N N . ASP A 1 279 ? -30.539 -7.836 0.799 1.00 85.69 279 ASP A N 1
ATOM 2262 C CA . ASP A 1 279 ? -31.859 -7.578 1.392 1.00 85.69 279 ASP A CA 1
ATOM 2263 C C . ASP A 1 279 ? -31.914 -7.851 2.908 1.00 85.69 279 ASP A C 1
ATOM 2265 O O . ASP A 1 279 ? -32.985 -7.877 3.515 1.00 85.69 279 ASP A O 1
ATOM 2269 N N . GLY A 1 280 ? -30.761 -8.091 3.538 1.00 75.50 280 GLY A N 1
ATOM 2270 C CA . GLY A 1 280 ? -30.673 -8.408 4.961 1.00 75.50 280 GLY A CA 1
ATOM 2271 C C . GLY A 1 280 ? -30.887 -7.192 5.870 1.00 75.50 280 GLY A C 1
ATOM 2272 O O . GLY A 1 280 ? -30.693 -6.047 5.448 1.00 75.50 280 GLY A O 1
ATOM 2273 N N . PRO A 1 281 ? -31.240 -7.411 7.151 1.00 65.88 281 PRO A N 1
ATOM 2274 C CA . PRO A 1 281 ? -31.296 -6.332 8.130 1.00 65.88 281 PRO A CA 1
ATOM 2275 C C . PRO A 1 281 ? -29.906 -5.702 8.330 1.00 65.88 281 PRO A C 1
ATOM 2277 O O . PRO A 1 281 ? -28.880 -6.383 8.253 1.00 65.88 281 PRO A O 1
ATOM 2280 N N . VAL A 1 282 ? -29.876 -4.396 8.616 1.00 64.88 282 VAL A N 1
ATOM 2281 C CA . VAL A 1 282 ? -28.655 -3.696 9.052 1.00 64.88 282 VAL A CA 1
ATOM 2282 C C . VAL A 1 282 ? -28.262 -4.241 10.419 1.00 64.88 282 VAL A C 1
ATOM 2284 O O . VAL A 1 282 ? -29.078 -4.226 11.345 1.00 64.88 282 VAL A O 1
ATOM 2287 N N . GLN A 1 283 ? -27.029 -4.725 10.563 1.00 57.47 283 GLN A N 1
ATOM 2288 C CA . GLN A 1 283 ? -26.532 -5.094 11.879 1.00 57.47 283 GLN A CA 1
ATOM 2289 C C . GLN A 1 283 ? -26.303 -3.828 12.700 1.00 57.47 283 GLN A C 1
ATOM 2291 O O . GLN A 1 283 ? -25.578 -2.924 12.291 1.00 57.47 283 GLN A O 1
ATOM 2296 N N . ALA A 1 284 ? -26.884 -3.787 13.898 1.00 52.88 284 ALA A N 1
ATOM 2297 C CA . ALA A 1 284 ? -26.325 -2.952 14.947 1.00 52.88 284 ALA A CA 1
ATOM 2298 C C . ALA A 1 284 ? -24.895 -3.449 15.190 1.00 52.88 284 ALA A C 1
ATOM 2300 O O . ALA A 1 284 ? -24.702 -4.652 15.381 1.00 52.88 284 ALA A O 1
ATOM 2301 N N . THR A 1 285 ? -23.908 -2.554 15.154 1.00 53.53 285 THR A N 1
ATOM 2302 C CA . THR A 1 285 ? -22.529 -2.842 15.561 1.00 53.53 285 THR A CA 1
ATOM 2303 C C . THR A 1 285 ? -22.578 -3.587 16.895 1.00 53.53 285 THR A C 1
ATOM 2305 O O . THR A 1 285 ? -23.035 -3.060 17.910 1.00 53.53 285 THR A O 1
ATOM 2308 N N . GLY A 1 286 ? -22.272 -4.886 16.858 1.00 51.12 286 GLY A N 1
ATOM 2309 C CA . GLY A 1 286 ? -22.629 -5.798 17.939 1.00 51.12 286 GLY A CA 1
ATOM 2310 C C . GLY A 1 286 ? -21.957 -5.376 19.239 1.00 51.12 286 GLY A C 1
ATOM 2311 O O . GLY A 1 286 ? -20.739 -5.480 19.360 1.00 51.12 286 GLY A O 1
ATOM 2312 N N . LYS A 1 287 ? -22.745 -4.912 20.217 1.00 56.97 287 LYS A N 1
ATOM 2313 C CA . LYS A 1 287 ? -22.268 -4.671 21.583 1.00 56.97 287 LYS A CA 1
ATOM 2314 C C . LYS A 1 287 ? -21.590 -5.942 22.083 1.00 56.97 287 LYS A C 1
ATOM 2316 O O . LYS A 1 287 ? -22.248 -6.964 22.259 1.00 56.97 287 LYS A O 1
ATOM 2321 N N . ILE A 1 288 ? -20.287 -5.876 22.341 1.00 68.06 288 ILE A N 1
ATOM 2322 C CA . ILE A 1 288 ? -19.587 -7.001 22.960 1.00 68.06 288 ILE A CA 1
ATOM 2323 C C . ILE A 1 288 ? -20.026 -7.107 24.426 1.00 68.06 288 ILE A C 1
ATOM 2325 O O . ILE A 1 288 ? -19.754 -6.216 25.244 1.00 68.06 288 ILE A O 1
ATOM 2329 N N . GLU A 1 289 ? -20.686 -8.218 24.752 1.00 77.69 289 GLU A N 1
ATOM 2330 C CA . GLU A 1 289 ? -21.001 -8.629 26.119 1.00 77.69 289 GLU A CA 1
ATOM 2331 C C . GLU A 1 289 ? -19.892 -9.530 26.678 1.00 77.69 289 GLU A C 1
ATOM 2333 O O . GLU A 1 289 ? -19.372 -10.413 25.991 1.00 77.69 289 GLU A O 1
ATOM 2338 N N . LEU A 1 290 ? -19.497 -9.288 27.933 1.00 83.25 290 LEU A N 1
ATOM 2339 C CA . LEU A 1 290 ? -18.476 -10.096 28.596 1.00 83.25 290 LEU A CA 1
ATOM 2340 C C . LEU A 1 290 ? -19.041 -11.452 29.011 1.00 83.25 290 LEU A C 1
ATOM 2342 O O . LEU A 1 290 ? -20.153 -11.553 29.528 1.00 83.25 290 LEU A O 1
ATOM 2346 N N . ARG A 1 291 ? -18.219 -12.493 28.875 1.00 87.50 291 ARG A N 1
ATOM 2347 C CA . ARG A 1 291 ? -18.513 -13.802 29.463 1.00 87.50 291 ARG A CA 1
ATOM 2348 C C . ARG A 1 291 ? -18.474 -13.717 30.998 1.00 87.50 291 ARG A C 1
ATOM 2350 O O . ARG A 1 291 ? -17.741 -12.878 31.533 1.00 87.50 291 ARG A O 1
ATOM 2357 N N . PRO A 1 292 ? -19.196 -14.582 31.734 1.00 90.25 292 PRO A N 1
ATOM 2358 C CA . PRO A 1 292 ? -19.263 -14.508 33.195 1.00 90.25 292 PRO A CA 1
ATOM 2359 C C . PRO A 1 292 ? -17.893 -14.482 33.887 1.00 90.25 292 PRO A C 1
ATOM 2361 O O . PRO A 1 292 ? -17.697 -13.728 34.836 1.00 90.25 292 PRO A O 1
ATOM 2364 N N . GLU A 1 293 ? -16.912 -15.241 33.390 1.00 87.81 293 GLU A N 1
ATOM 2365 C CA . GLU A 1 293 ? -15.555 -15.260 33.945 1.00 87.81 293 GLU A CA 1
ATOM 2366 C C . GLU A 1 293 ? -14.783 -13.952 33.719 1.00 87.81 293 GLU A C 1
ATOM 2368 O O . GLU A 1 293 ? -13.948 -13.567 34.539 1.00 87.81 293 GLU A O 1
ATOM 2373 N N . GLN A 1 294 ? -15.057 -13.265 32.609 1.00 92.56 294 GLN A N 1
ATOM 2374 C CA . GLN A 1 294 ? -14.464 -11.968 32.290 1.00 92.56 294 GLN A CA 1
ATOM 2375 C C . GLN A 1 294 ? -15.091 -10.883 33.165 1.00 92.56 294 GLN A C 1
ATOM 2377 O O . GLN A 1 294 ? -14.376 -10.069 33.747 1.00 92.56 294 GLN A O 1
ATOM 2382 N N . GLN A 1 295 ? -16.418 -10.913 33.309 1.00 92.06 295 GLN A N 1
ATOM 2383 C CA . GLN A 1 295 ? -17.155 -9.983 34.158 1.00 92.06 295 GLN A CA 1
ATOM 2384 C C . GLN A 1 295 ? -16.747 -10.119 35.633 1.00 92.06 295 GLN A C 1
ATOM 2386 O O . GLN A 1 295 ? -16.465 -9.115 36.285 1.00 92.06 295 GLN A O 1
ATOM 2391 N N . ASP A 1 296 ? -16.604 -11.347 36.140 1.00 92.44 296 ASP A N 1
ATOM 2392 C CA . ASP A 1 296 ? -16.113 -11.604 37.500 1.00 92.44 296 ASP A CA 1
ATOM 2393 C C . ASP A 1 296 ? -14.689 -11.060 37.712 1.00 92.44 296 ASP A C 1
ATOM 2395 O O . ASP A 1 296 ? -14.399 -10.450 38.744 1.00 92.44 296 ASP A O 1
ATOM 2399 N N . ALA A 1 297 ? -13.799 -11.204 36.723 1.00 94.25 297 ALA A N 1
ATOM 2400 C CA . ALA A 1 297 ? -12.460 -10.624 36.795 1.00 94.25 297 ALA A CA 1
ATOM 2401 C C . ALA A 1 297 ? -12.495 -9.088 36.838 1.00 94.25 297 ALA A C 1
ATOM 2403 O O . ALA A 1 297 ? -11.783 -8.487 37.649 1.00 94.25 297 ALA A O 1
ATOM 2404 N N . VAL A 1 298 ? -13.343 -8.451 36.024 1.00 93.75 298 VAL A N 1
ATOM 2405 C CA . VAL A 1 298 ? -13.557 -6.995 36.047 1.00 93.75 298 VAL A CA 1
ATOM 2406 C C . VAL A 1 298 ? -14.066 -6.551 37.417 1.00 93.75 298 VAL A C 1
ATOM 2408 O O . VAL A 1 298 ? -13.467 -5.676 38.041 1.00 93.75 298 VAL A O 1
ATOM 2411 N N . ASP A 1 299 ? -15.100 -7.202 37.943 1.00 94.38 299 ASP A N 1
ATOM 2412 C CA . ASP A 1 299 ? -15.721 -6.831 39.215 1.00 94.38 299 ASP A CA 1
ATOM 2413 C C . ASP A 1 299 ? -14.787 -7.037 40.412 1.00 94.38 299 ASP A C 1
ATOM 2415 O O . ASP A 1 299 ? -14.729 -6.201 41.320 1.00 94.38 299 ASP A O 1
ATOM 2419 N N . LYS A 1 300 ? -14.004 -8.122 40.413 1.00 93.88 300 LYS A N 1
ATOM 2420 C CA . LYS A 1 300 ? -12.964 -8.360 41.425 1.00 93.88 300 LYS A CA 1
ATOM 2421 C C . LYS A 1 300 ? -11.861 -7.315 41.363 1.00 93.88 300 LYS A C 1
ATOM 2423 O O . LYS A 1 300 ? -11.373 -6.886 42.411 1.00 93.88 300 LYS A O 1
ATOM 2428 N N . THR A 1 301 ? -11.474 -6.896 40.162 1.00 95.19 301 THR A N 1
ATOM 2429 C CA . THR A 1 301 ? -10.428 -5.885 39.979 1.00 95.19 301 THR A CA 1
ATOM 2430 C C . THR A 1 301 ? -10.904 -4.518 40.446 1.00 95.19 301 THR A C 1
ATOM 2432 O O . THR A 1 301 ? -10.232 -3.918 41.278 1.00 95.19 301 THR A O 1
ATOM 2435 N N . ALA A 1 302 ? -12.101 -4.094 40.031 1.00 93.81 302 ALA A N 1
ATOM 2436 C CA . ALA A 1 302 ? -12.746 -2.865 40.497 1.00 93.81 302 ALA A CA 1
ATOM 2437 C C . ALA A 1 302 ? -12.814 -2.794 42.033 1.00 93.81 302 ALA A C 1
ATOM 2439 O O . ALA A 1 302 ? -12.446 -1.796 42.650 1.00 93.81 302 ALA A O 1
ATOM 2440 N N . LYS A 1 303 ? -13.208 -3.894 42.691 1.00 94.44 303 LYS A N 1
ATOM 2441 C CA . LYS A 1 303 ? -13.223 -3.976 44.163 1.00 94.44 303 LYS A CA 1
ATOM 2442 C C . LYS A 1 303 ? -11.824 -3.897 44.775 1.00 94.44 303 LYS A C 1
ATOM 2444 O O . LYS A 1 303 ? -11.644 -3.247 45.800 1.00 94.44 303 LYS A O 1
ATOM 2449 N N . THR A 1 304 ? -10.845 -4.560 44.165 1.00 93.56 304 THR A N 1
ATOM 2450 C CA . THR A 1 304 ? -9.460 -4.599 44.656 1.00 93.56 304 THR A CA 1
ATOM 2451 C C . THR A 1 304 ? -8.791 -3.231 44.546 1.00 93.56 304 THR A C 1
ATOM 2453 O O . THR A 1 304 ? -8.089 -2.826 45.473 1.00 93.56 304 THR A O 1
ATOM 2456 N N . PHE A 1 305 ? -9.057 -2.496 43.463 1.00 93.94 305 PHE A N 1
ATOM 2457 C CA . PHE A 1 305 ? -8.454 -1.193 43.178 1.00 93.94 305 PHE A CA 1
ATOM 2458 C C . PHE A 1 305 ? -8.882 -0.067 44.120 1.00 93.94 305 PHE A C 1
ATOM 2460 O O . PHE A 1 305 ? -8.199 0.948 44.204 1.00 93.94 305 PHE A O 1
ATOM 2467 N N . LYS A 1 306 ? -9.919 -0.288 44.936 1.00 90.38 306 LYS A N 1
ATOM 2468 C CA . LYS A 1 306 ? -10.266 0.616 46.042 1.00 90.38 306 LYS A CA 1
ATOM 2469 C C . LYS A 1 306 ? -9.187 0.686 47.125 1.00 90.38 306 LYS A C 1
ATOM 2471 O O . LYS A 1 306 ? -9.035 1.724 47.753 1.00 90.38 306 LYS A O 1
ATOM 2476 N N . ASN A 1 307 ? -8.454 -0.411 47.348 1.00 93.19 307 ASN A N 1
ATOM 2477 C CA . ASN A 1 307 ? -7.514 -0.541 48.470 1.00 93.19 307 ASN A CA 1
ATOM 2478 C C . ASN A 1 307 ? -6.100 -0.989 48.054 1.00 93.19 307 ASN A C 1
ATOM 2480 O O . ASN A 1 307 ? -5.183 -0.972 48.873 1.00 93.19 307 ASN A O 1
ATOM 2484 N N . LYS A 1 308 ? -5.911 -1.470 46.820 1.00 93.56 308 LYS A N 1
ATOM 2485 C CA . LYS A 1 308 ? -4.641 -2.010 46.305 1.00 93.56 308 LYS A CA 1
ATOM 2486 C C . LYS A 1 308 ? -4.406 -1.525 44.878 1.00 93.56 308 LYS A C 1
ATOM 2488 O O . LYS A 1 308 ? -5.355 -1.298 44.154 1.00 93.56 308 LYS A O 1
ATOM 2493 N N . TYR A 1 309 ? -3.157 -1.483 44.425 1.00 90.31 309 TYR A N 1
ATOM 2494 C CA . TYR A 1 309 ? -2.813 -0.944 43.095 1.00 90.31 309 TYR A CA 1
ATOM 2495 C C . TYR A 1 309 ? -2.423 -2.008 42.059 1.00 90.31 309 TYR A C 1
ATOM 2497 O O . TYR A 1 309 ? -2.012 -1.684 40.950 1.00 90.31 309 TYR A O 1
ATOM 2505 N N . LYS A 1 310 ? -2.497 -3.296 42.419 1.00 92.62 310 LYS A N 1
ATOM 2506 C CA . LYS A 1 310 ? -2.062 -4.404 41.559 1.00 92.62 310 LYS A CA 1
ATOM 2507 C C . LYS A 1 310 ? -3.036 -5.571 41.644 1.00 92.62 310 LYS A C 1
ATOM 2509 O O . LYS A 1 310 ? -3.438 -5.966 42.737 1.00 92.62 310 LYS A O 1
ATOM 2514 N N . MET A 1 311 ? -3.369 -6.136 40.487 1.00 91.69 311 MET A N 1
ATOM 2515 C CA . MET A 1 311 ? -4.231 -7.307 40.343 1.00 91.69 311 MET A CA 1
ATOM 2516 C C . MET A 1 311 ? -3.626 -8.271 39.321 1.00 91.69 311 MET A C 1
ATOM 2518 O O . MET A 1 311 ? -3.073 -7.842 38.311 1.00 91.69 311 MET A O 1
ATOM 2522 N N . LEU A 1 312 ? -3.728 -9.572 39.592 1.00 91.75 312 LEU A N 1
ATOM 2523 C CA . LEU A 1 312 ? -3.315 -10.636 38.680 1.00 91.75 312 LEU A CA 1
ATOM 2524 C C . LEU A 1 312 ? -4.536 -11.490 38.340 1.00 91.75 312 LEU A C 1
ATOM 2526 O O . LEU A 1 312 ? -5.247 -11.944 39.235 1.00 91.75 312 LEU A O 1
ATOM 2530 N N . TRP A 1 313 ? -4.778 -11.718 37.052 1.00 92.31 313 TRP A N 1
ATOM 2531 C CA . TRP A 1 313 ? -5.862 -12.583 36.589 1.00 92.31 313 TRP A CA 1
ATOM 2532 C C . TRP A 1 313 ? -5.346 -13.980 36.282 1.00 92.31 313 TRP A C 1
ATOM 2534 O O . TRP A 1 313 ? -4.403 -14.143 35.507 1.00 92.31 313 TRP A O 1
ATOM 2544 N N . ASN A 1 314 ? -6.014 -14.995 36.827 1.00 86.62 314 ASN A N 1
ATOM 2545 C CA . ASN A 1 314 ? -5.774 -16.384 36.452 1.00 86.62 314 ASN A CA 1
ATOM 2546 C C . ASN A 1 314 ? -6.482 -16.706 35.122 1.00 86.62 314 ASN A C 1
ATOM 2548 O O . ASN A 1 314 ? -7.539 -17.335 35.086 1.00 86.62 314 ASN A O 1
ATOM 2552 N N . ALA A 1 315 ? -5.933 -16.183 34.026 1.00 86.00 315 ALA A N 1
ATOM 2553 C CA . ALA A 1 315 ? -6.537 -16.236 32.701 1.00 86.00 315 ALA A CA 1
ATOM 2554 C C . ALA A 1 315 ? -6.174 -17.533 31.950 1.00 86.00 315 ALA A C 1
ATOM 2556 O O . ALA A 1 315 ? -5.008 -17.760 31.625 1.00 86.00 315 ALA A O 1
ATOM 2557 N N . LYS A 1 316 ? -7.180 -18.346 31.594 1.00 86.44 316 LYS A N 1
ATOM 2558 C CA . LYS A 1 316 ? -7.022 -19.499 30.683 1.00 86.44 316 LYS A CA 1
ATOM 2559 C C . LYS A 1 316 ? -6.760 -19.051 29.233 1.00 86.44 316 LYS A C 1
ATOM 2561 O O . LYS A 1 316 ? -6.905 -17.875 28.880 1.00 86.44 316 LYS A O 1
ATOM 2566 N N . MET A 1 317 ? -6.394 -19.994 28.359 1.00 73.69 317 MET A N 1
ATOM 2567 C CA . MET A 1 317 ? -6.302 -19.726 26.919 1.00 73.69 317 MET A CA 1
ATOM 2568 C C . MET A 1 317 ? -7.616 -19.132 26.391 1.00 73.69 317 MET A C 1
ATOM 2570 O O . MET A 1 317 ? -8.694 -19.626 26.709 1.00 73.69 317 MET A O 1
ATOM 2574 N N . ARG A 1 318 ? -7.512 -18.066 25.581 1.00 78.81 318 ARG A N 1
ATOM 2575 C CA . ARG A 1 318 ? -8.651 -17.320 24.999 1.00 78.81 318 ARG A CA 1
ATOM 2576 C C . ARG A 1 318 ? -9.572 -16.631 26.024 1.00 78.81 318 ARG A C 1
ATOM 2578 O O . ARG A 1 318 ? -10.735 -16.355 25.732 1.00 78.81 318 ARG A O 1
ATOM 2585 N N . PHE A 1 319 ? -9.043 -16.286 27.200 1.00 86.19 319 PHE A N 1
ATOM 2586 C CA . PHE A 1 319 ? -9.769 -15.507 28.211 1.00 86.19 319 PHE A CA 1
ATOM 2587 C C . PHE A 1 319 ? -10.193 -14.105 27.742 1.00 86.19 319 PHE A C 1
ATOM 2589 O O . PHE A 1 319 ? -11.165 -13.583 28.253 1.00 86.19 319 PHE A O 1
ATOM 2596 N N . GLY A 1 320 ? -9.503 -13.476 26.783 1.00 87.19 320 GLY A N 1
ATOM 2597 C CA . GLY A 1 320 ? -9.825 -12.101 26.361 1.00 87.19 320 GLY A CA 1
ATOM 2598 C C . GLY A 1 320 ? -9.371 -11.049 27.379 1.00 87.19 320 GLY A C 1
ATOM 2599 O O . GLY A 1 320 ? -10.175 -10.290 27.915 1.00 87.19 320 GLY A O 1
ATOM 2600 N N . LYS A 1 321 ? -8.060 -11.027 27.667 1.00 89.62 321 LYS A N 1
ATOM 2601 C CA . LYS A 1 321 ? -7.453 -10.111 28.648 1.00 89.62 321 LYS A CA 1
ATOM 2602 C C . LYS A 1 321 ? -7.648 -8.642 28.260 1.00 89.62 321 LYS A C 1
ATOM 2604 O O . LYS A 1 321 ? -8.055 -7.857 29.105 1.00 89.62 321 LYS A O 1
ATOM 2609 N N . THR A 1 322 ? -7.403 -8.297 26.995 1.00 87.38 322 THR A N 1
ATOM 2610 C CA . THR A 1 322 ? -7.547 -6.921 26.498 1.00 87.38 322 THR A CA 1
ATOM 2611 C C . THR A 1 322 ? -8.987 -6.442 26.629 1.00 87.38 322 THR A C 1
ATOM 2613 O O . THR A 1 322 ? -9.235 -5.474 27.336 1.00 87.38 322 THR A O 1
ATOM 2616 N N . LEU A 1 323 ? -9.942 -7.186 26.067 1.00 87.88 323 LEU A N 1
ATOM 2617 C CA . LEU A 1 323 ? -11.369 -6.871 26.148 1.00 87.88 323 LEU A CA 1
ATOM 2618 C C . LEU A 1 323 ? -11.857 -6.663 27.594 1.00 87.88 323 LEU A C 1
ATOM 2620 O O . LEU A 1 323 ? -12.544 -5.688 27.896 1.00 87.88 323 LEU A O 1
ATOM 2624 N N . SER A 1 324 ? -11.463 -7.555 28.507 1.00 91.62 324 SER A N 1
ATOM 2625 C CA . SER A 1 324 ? -11.828 -7.441 29.925 1.00 91.62 324 SER A CA 1
ATOM 2626 C C . SER A 1 324 ? -11.203 -6.195 30.569 1.00 91.62 324 SER A C 1
ATOM 2628 O O . SER A 1 324 ? -11.855 -5.509 31.351 1.00 91.62 324 SER A O 1
ATOM 2630 N N . ALA A 1 325 ? -9.953 -5.861 30.226 1.00 91.25 325 ALA A N 1
ATOM 2631 C CA . ALA A 1 325 ? -9.283 -4.666 30.735 1.00 91.25 325 ALA A CA 1
ATOM 2632 C C . ALA A 1 325 ? -9.941 -3.380 30.217 1.00 91.25 325 ALA A C 1
ATOM 2634 O O . ALA A 1 325 ? -10.191 -2.470 31.002 1.00 91.25 325 ALA A O 1
ATOM 2635 N N . LEU A 1 326 ? -10.299 -3.329 28.932 1.00 90.12 326 LEU A N 1
ATOM 2636 C CA . LEU A 1 326 ? -11.003 -2.193 28.337 1.00 90.12 326 LEU A CA 1
ATOM 2637 C C . LEU A 1 326 ? -12.381 -1.970 28.983 1.00 90.12 326 LEU A C 1
ATOM 2639 O O . LEU A 1 326 ? -12.750 -0.837 29.290 1.00 90.12 326 LEU A O 1
ATOM 2643 N N . LYS A 1 327 ? -13.118 -3.042 29.302 1.00 89.31 327 LYS A N 1
ATOM 2644 C CA . LYS A 1 327 ? -14.373 -2.932 30.065 1.00 89.31 327 LYS A CA 1
ATOM 2645 C C . LYS A 1 327 ? -14.177 -2.446 31.498 1.00 89.31 327 LYS A C 1
ATOM 2647 O O . LYS A 1 327 ? -15.012 -1.681 31.974 1.00 89.31 327 LYS A O 1
ATOM 2652 N N . LEU A 1 328 ? -13.098 -2.846 32.175 1.00 92.12 328 LEU A N 1
ATOM 2653 C CA . LEU A 1 328 ? -12.750 -2.292 33.487 1.00 92.12 328 LEU A CA 1
ATOM 2654 C C . LEU A 1 328 ? -12.471 -0.788 33.390 1.00 92.12 328 LEU A C 1
ATOM 2656 O O . LEU A 1 328 ? -13.018 -0.027 34.179 1.00 92.12 328 LEU A O 1
ATOM 2660 N N . ILE A 1 329 ? -11.668 -0.366 32.409 1.00 90.69 329 ILE A N 1
ATOM 2661 C CA . ILE A 1 329 ? -11.344 1.048 32.181 1.00 90.69 329 ILE A CA 1
ATOM 2662 C C . ILE A 1 329 ? -12.621 1.861 31.957 1.00 90.69 329 ILE A C 1
ATOM 2664 O O . ILE A 1 329 ? -12.817 2.879 32.615 1.00 90.69 329 ILE A O 1
ATOM 2668 N N . LYS A 1 330 ? -13.511 1.378 31.081 1.00 87.75 330 LYS A N 1
ATOM 2669 C CA . LYS A 1 330 ? -14.807 2.012 30.813 1.00 87.75 330 LYS A CA 1
ATOM 2670 C C . LYS A 1 330 ? -15.693 2.076 32.062 1.00 87.75 330 LYS A C 1
ATOM 2672 O O . LYS A 1 330 ? -16.363 3.075 32.286 1.00 87.75 330 LYS A O 1
ATOM 2677 N N . LYS A 1 331 ? -15.706 1.022 32.883 1.00 88.69 331 LYS A N 1
ATOM 2678 C CA . LYS A 1 331 ? -16.499 0.959 34.121 1.00 88.69 331 LYS A CA 1
ATOM 2679 C C . LYS A 1 331 ? -16.003 1.932 35.195 1.00 88.69 331 LYS A C 1
ATOM 2681 O O . LYS A 1 331 ? -16.823 2.530 35.882 1.00 88.69 331 LYS A O 1
ATOM 2686 N N . GLU A 1 332 ? -14.689 2.064 35.351 1.00 89.69 332 GLU A N 1
ATOM 2687 C CA . GLU A 1 332 ? -14.060 2.907 36.379 1.00 89.69 332 GLU A CA 1
ATOM 2688 C C . GLU A 1 332 ? -13.762 4.338 35.892 1.00 89.69 332 GLU A C 1
ATOM 2690 O O . GLU A 1 332 ? -13.319 5.172 36.678 1.00 89.69 332 GLU A O 1
ATOM 2695 N N . ASN A 1 333 ? -14.027 4.629 34.614 1.00 88.44 333 ASN A N 1
ATOM 2696 C CA . ASN A 1 333 ? -13.865 5.937 33.980 1.00 88.44 333 ASN A CA 1
ATOM 2697 C C . ASN A 1 333 ? -12.444 6.527 34.117 1.00 88.44 333 ASN A C 1
ATOM 2699 O O . ASN A 1 333 ? -12.253 7.668 34.548 1.00 88.44 333 ASN A O 1
ATOM 2703 N N . TYR A 1 334 ? -11.414 5.734 33.800 1.00 87.62 334 TYR A N 1
ATOM 2704 C CA . TYR A 1 334 ? -10.029 6.211 33.879 1.00 87.62 334 TYR A CA 1
ATOM 2705 C C . TYR A 1 334 ? -9.675 7.156 32.726 1.00 87.62 334 TYR A C 1
ATOM 2707 O O . TYR A 1 334 ? -9.671 6.753 31.569 1.00 87.62 334 TYR A O 1
ATOM 2715 N N . ALA A 1 335 ? -9.259 8.380 33.063 1.00 81.38 335 ALA A N 1
ATOM 2716 C CA . ALA A 1 335 ? -8.934 9.423 32.086 1.00 81.38 335 ALA A CA 1
ATOM 2717 C C . ALA A 1 335 ? -7.594 9.227 31.352 1.00 81.38 335 ALA A C 1
ATOM 2719 O O . ALA A 1 335 ? -7.396 9.749 30.259 1.00 81.38 335 ALA A O 1
ATOM 2720 N N . LYS A 1 336 ? -6.626 8.538 31.970 1.00 86.00 336 LYS A N 1
ATOM 2721 C CA . LYS A 1 336 ? -5.291 8.320 31.394 1.00 86.00 336 LYS A CA 1
ATOM 2722 C C . LYS A 1 336 ? -4.899 6.865 31.553 1.00 86.00 336 LYS A C 1
ATOM 2724 O O . LYS A 1 336 ? -4.705 6.392 32.672 1.00 86.00 336 LYS A O 1
ATOM 2729 N N . VAL A 1 337 ? -4.762 6.173 30.429 1.00 85.44 337 VAL A N 1
ATOM 2730 C CA . VAL A 1 337 ? -4.440 4.749 30.389 1.00 85.44 337 VAL A CA 1
ATOM 2731 C C . VAL A 1 337 ? -3.254 4.528 29.467 1.00 85.44 337 VAL A C 1
ATOM 2733 O O . VAL A 1 337 ? -3.269 4.941 28.314 1.00 85.44 337 VAL A O 1
ATOM 2736 N N . LEU A 1 338 ? -2.233 3.844 29.981 1.00 88.56 338 LEU A N 1
ATOM 2737 C CA . LEU A 1 338 ? -1.105 3.366 29.193 1.00 88.56 338 LEU A CA 1
ATOM 2738 C C . LEU A 1 338 ? -1.230 1.850 29.028 1.00 88.56 338 LEU A C 1
ATOM 2740 O O . LEU A 1 338 ? -1.178 1.110 30.011 1.00 88.56 338 LEU A O 1
ATOM 2744 N N . ILE A 1 339 ? -1.380 1.391 27.787 1.00 82.88 339 ILE A N 1
ATOM 2745 C CA . ILE A 1 339 ? -1.396 -0.034 27.449 1.00 82.88 339 ILE A CA 1
ATOM 2746 C C . ILE A 1 339 ? -0.034 -0.392 26.857 1.00 82.88 339 ILE A C 1
ATOM 2748 O O . ILE A 1 339 ? 0.380 0.177 25.852 1.00 82.88 339 ILE A O 1
ATOM 2752 N N . MET A 1 340 ? 0.669 -1.341 27.475 1.00 82.88 340 MET A N 1
ATOM 2753 C CA . MET A 1 340 ? 1.991 -1.786 27.025 1.00 82.88 340 MET A CA 1
ATOM 2754 C C . MET A 1 340 ? 1.922 -3.214 26.479 1.00 82.88 340 MET A C 1
ATOM 2756 O O . MET A 1 340 ? 1.383 -4.111 27.130 1.00 82.88 340 MET A O 1
ATOM 2760 N N . THR A 1 341 ? 2.500 -3.440 25.298 1.00 79.62 341 THR A N 1
ATOM 2761 C CA . THR A 1 341 ? 2.587 -4.759 24.654 1.00 79.62 341 THR A CA 1
ATOM 2762 C C . THR A 1 341 ? 3.978 -5.011 24.099 1.00 79.62 341 THR A C 1
ATOM 2764 O O . THR A 1 341 ? 4.632 -4.098 23.615 1.00 79.62 341 THR A O 1
ATOM 2767 N N . HIS A 1 342 ? 4.415 -6.270 24.136 1.00 80.75 342 HIS A N 1
ATOM 2768 C CA . HIS A 1 342 ? 5.628 -6.716 23.442 1.00 80.75 342 HIS A CA 1
ATOM 2769 C C . HIS A 1 342 ? 5.336 -7.194 22.008 1.00 80.75 342 HIS A C 1
ATOM 2771 O O . HIS A 1 342 ? 6.251 -7.596 21.298 1.00 80.75 342 HIS A O 1
ATOM 2777 N N . ARG A 1 343 ? 4.059 -7.215 21.593 1.00 74.00 343 ARG A N 1
ATOM 2778 C CA . ARG A 1 343 ? 3.621 -7.625 20.251 1.00 74.00 343 ARG A CA 1
ATOM 2779 C C . ARG A 1 343 ? 2.940 -6.439 19.573 1.00 74.00 343 ARG A C 1
ATOM 2781 O O . ARG A 1 343 ? 1.798 -6.177 19.923 1.00 74.00 343 ARG A O 1
ATOM 2788 N N . PRO A 1 344 ? 3.586 -5.726 18.641 1.00 68.19 344 PRO A N 1
ATOM 2789 C CA . PRO A 1 344 ? 2.979 -4.562 17.989 1.00 68.19 344 PRO A CA 1
ATOM 2790 C C . PRO A 1 344 ? 1.836 -4.936 17.030 1.00 68.19 344 PRO A C 1
ATOM 2792 O O . PRO A 1 344 ? 0.866 -4.200 16.924 1.00 68.19 344 PRO A O 1
ATOM 2795 N N . VAL A 1 345 ? 1.880 -6.129 16.423 1.00 65.06 345 VAL A N 1
ATOM 2796 C CA . VAL A 1 345 ? 0.896 -6.609 15.424 1.00 65.06 345 VAL A CA 1
ATOM 2797 C C . VAL A 1 345 ? -0.546 -6.753 15.931 1.00 65.06 345 VAL A C 1
ATOM 2799 O O . VAL A 1 345 ? -1.444 -7.028 15.151 1.00 65.06 345 VAL A O 1
ATOM 2802 N N . VAL A 1 346 ? -0.789 -6.627 17.238 1.00 69.12 346 VAL A N 1
ATOM 2803 C CA . VAL A 1 346 ? -2.140 -6.741 17.820 1.00 69.12 346 VAL A CA 1
ATOM 2804 C C . VAL A 1 346 ? -2.821 -5.384 18.008 1.00 69.12 346 VAL A C 1
ATOM 2806 O O . VAL A 1 346 ? -3.941 -5.351 18.508 1.00 69.12 346 VAL A O 1
ATOM 2809 N N . ALA A 1 347 ? -2.149 -4.282 17.652 1.00 70.88 347 ALA A N 1
ATOM 2810 C CA . ALA A 1 347 ? -2.641 -2.925 17.873 1.00 70.88 347 ALA A CA 1
ATOM 2811 C C . ALA A 1 347 ? -3.979 -2.661 17.163 1.00 70.88 347 ALA A C 1
ATOM 2813 O O . ALA A 1 347 ? -4.908 -2.183 17.807 1.00 70.88 347 ALA A O 1
ATOM 2814 N N . GLU A 1 348 ? -4.106 -3.049 15.891 1.00 69.94 348 GLU A N 1
ATOM 2815 C CA . GLU A 1 348 ? -5.351 -2.892 15.122 1.00 69.94 348 GLU A CA 1
ATOM 2816 C C . GLU A 1 348 ? -6.505 -3.670 15.760 1.00 69.94 348 GLU A C 1
ATOM 2818 O O . GLU A 1 348 ? -7.547 -3.101 16.069 1.00 69.94 348 GLU A O 1
ATOM 2823 N N . GLY A 1 349 ? -6.284 -4.946 16.095 1.00 70.38 349 GLY A N 1
ATOM 2824 C CA . GLY A 1 349 ? -7.299 -5.762 16.765 1.00 70.38 349 GLY A CA 1
ATOM 2825 C C . GLY A 1 349 ? -7.730 -5.214 18.133 1.00 70.38 349 GLY A C 1
ATOM 2826 O O . GLY A 1 349 ? -8.853 -5.450 18.571 1.00 70.38 349 GLY A O 1
ATOM 2827 N N . TRP A 1 350 ? -6.859 -4.477 18.828 1.00 79.88 350 TRP A N 1
ATOM 2828 C CA . TRP A 1 350 ? -7.205 -3.818 20.091 1.00 79.88 350 TRP A CA 1
ATOM 2829 C C . TRP A 1 350 ? -8.029 -2.552 19.891 1.00 79.88 350 TRP A C 1
ATOM 2831 O O . TRP A 1 350 ? -8.895 -2.273 20.720 1.00 79.88 350 TRP A O 1
ATOM 2841 N N . PHE A 1 351 ? -7.760 -1.805 18.822 1.00 74.88 351 PHE A N 1
ATOM 2842 C CA . PHE A 1 351 ? -8.541 -0.631 18.451 1.00 74.88 351 PHE A CA 1
ATOM 2843 C C . PHE A 1 351 ? -9.963 -1.034 18.038 1.00 74.88 351 PHE A C 1
ATOM 2845 O O . PHE A 1 351 ? -10.941 -0.499 18.551 1.00 74.88 351 PHE A O 1
ATOM 2852 N N . ASP A 1 352 ? -10.078 -2.102 17.258 1.00 71.62 352 ASP A N 1
ATOM 2853 C CA . ASP A 1 352 ? -11.343 -2.758 16.937 1.00 71.62 352 ASP A CA 1
ATOM 2854 C C . ASP A 1 352 ? -12.163 -3.126 18.188 1.00 71.62 352 ASP A C 1
ATOM 2856 O O . ASP A 1 352 ? -13.361 -2.851 18.278 1.00 71.62 352 ASP A O 1
ATOM 2860 N N . ASP A 1 353 ? -11.526 -3.772 19.171 1.00 77.12 353 ASP A N 1
ATOM 2861 C CA . ASP A 1 353 ? -12.175 -4.133 20.436 1.00 77.12 353 ASP A CA 1
ATOM 2862 C C . ASP A 1 353 ? -12.593 -2.885 21.234 1.00 77.12 353 ASP A C 1
ATOM 2864 O O . ASP A 1 353 ? -13.648 -2.892 21.872 1.00 77.12 353 ASP A O 1
ATOM 2868 N N . PHE A 1 354 ? -11.789 -1.817 21.197 1.00 79.75 354 PHE A N 1
ATOM 2869 C CA . PHE A 1 354 ? -12.055 -0.528 21.845 1.00 79.75 354 PHE A CA 1
ATOM 2870 C C . PHE A 1 354 ? -13.317 0.143 21.283 1.00 79.75 354 PHE A C 1
ATOM 2872 O O . PHE A 1 354 ? -14.182 0.586 22.049 1.00 79.75 354 PHE A O 1
ATOM 2879 N N . GLU A 1 355 ? -13.482 0.148 19.963 1.00 74.31 355 GLU A N 1
ATOM 2880 C CA . GLU A 1 355 ? -14.683 0.667 19.307 1.00 74.31 355 GLU A CA 1
ATOM 2881 C C . GLU A 1 355 ? -15.912 -0.195 19.607 1.00 74.31 355 GLU A C 1
ATOM 2883 O O . GLU A 1 355 ? -16.946 0.314 20.045 1.00 74.31 355 GLU A O 1
ATOM 2888 N N . LYS A 1 356 ? -15.792 -1.522 19.472 1.00 74.62 356 LYS A N 1
ATOM 2889 C CA . LYS A 1 356 ? -16.915 -2.464 19.640 1.00 74.62 356 LYS A CA 1
ATOM 2890 C C . LYS A 1 356 ? -17.491 -2.499 21.061 1.00 74.62 356 LYS A C 1
ATOM 2892 O O . LYS A 1 356 ? -18.645 -2.888 21.258 1.00 74.62 356 LYS A O 1
ATOM 2897 N N . ILE A 1 357 ? -16.730 -2.088 22.081 1.00 77.12 357 ILE A N 1
ATOM 2898 C CA . ILE A 1 357 ? -17.258 -1.933 23.450 1.00 77.12 357 ILE A CA 1
ATOM 2899 C C . ILE A 1 357 ? -17.877 -0.550 23.723 1.00 77.12 357 ILE A C 1
ATOM 2901 O O . ILE A 1 357 ? -18.344 -0.310 24.851 1.00 77.12 357 ILE A O 1
ATOM 2905 N N . GLY A 1 358 ? -17.885 0.339 22.726 1.00 73.50 358 GLY A N 1
ATOM 2906 C CA . GLY A 1 358 ? -18.407 1.705 22.776 1.00 73.50 358 GLY A CA 1
ATOM 2907 C C . GLY A 1 358 ? -17.550 2.638 23.626 1.00 73.50 358 GLY A C 1
ATOM 2908 O O . GLY A 1 358 ? -18.094 3.424 24.401 1.00 73.50 358 GLY A O 1
ATOM 2909 N N . MET A 1 359 ? -16.227 2.473 23.614 1.00 76.50 359 MET A N 1
ATOM 2910 C CA . MET A 1 359 ? -15.324 3.309 24.409 1.00 76.50 359 MET A CA 1
ATOM 2911 C C . MET A 1 359 ? -15.255 4.775 23.935 1.00 76.50 359 MET A C 1
ATOM 2913 O O . MET A 1 359 ? -15.302 5.629 24.816 1.00 76.50 359 MET A O 1
ATOM 2917 N N . PRO A 1 360 ? -15.278 5.098 22.619 1.00 71.62 360 PRO A N 1
ATOM 2918 C CA . PRO A 1 360 ? -15.338 6.488 22.139 1.00 71.62 360 PRO A CA 1
ATOM 2919 C C . PRO A 1 360 ? -16.527 7.298 22.681 1.00 71.62 360 PRO A C 1
ATOM 2921 O O . PRO A 1 360 ? -16.429 8.500 22.882 1.00 71.62 360 PRO A O 1
ATOM 2924 N N . GLU A 1 361 ? -17.654 6.639 22.961 1.00 68.38 361 GLU A N 1
ATOM 2925 C CA . GLU A 1 361 ? -18.859 7.279 23.512 1.00 68.38 361 GLU A CA 1
ATOM 2926 C C . GLU A 1 361 ? -18.772 7.532 25.028 1.00 68.38 361 GLU A C 1
ATOM 2928 O O . GLU A 1 361 ? -19.672 8.135 25.608 1.00 68.38 361 GLU A O 1
ATOM 2933 N N . SER A 1 362 ? -17.742 7.005 25.700 1.00 62.81 362 SER A N 1
ATOM 2934 C CA . SER A 1 362 ? -17.665 6.959 27.168 1.00 62.81 362 SER A CA 1
ATOM 2935 C C . SER A 1 362 ? -16.833 8.081 27.797 1.00 62.81 362 SER A C 1
ATOM 2937 O O . SER A 1 362 ? -16.745 8.108 29.024 1.00 62.81 362 SER A O 1
ATOM 2939 N N . GLY A 1 363 ? -16.299 9.010 26.992 1.00 50.31 363 GLY A N 1
ATOM 2940 C CA . GLY A 1 363 ? -15.499 10.155 27.446 1.00 50.31 363 GLY A CA 1
ATOM 2941 C C . GLY A 1 363 ? -14.041 10.048 27.045 1.00 50.31 363 GLY A C 1
ATOM 2942 O O . GLY A 1 363 ? -13.312 9.293 27.726 1.00 50.31 363 GLY A O 1
#

Foldseek 3Di:
DDALLNLQVPFPVSPVVSVLLVVLLQCLQVFVQLVSLLSLLVSLLVVLLVLCVVVVHDNPDDSVVSLVVCVVVVSDDPVLSVLNVVSNPSSVCSVPDPDRDGSVSSVSSSVSSSVNSVVVCVPPVVRPDDNDDDDRRHNQDPFDVPFFKKKWKKFFDCVVVPPVVRPLKIFIFMDTDGDRPPDDQPWPDPRQVVRVCVVCCVPCVVVVTHMDTLTMHTQAQPVLRDGDGSVQLLQQCVVQVWDADPVCVVVVNRRMTSDDPVLSVLSSVCSSQCARYSPGDRDDLAQDDADPLLVVQLVVVLVCVVPDDDDDDPADPPNCPLLSVLVSCLVVVDPDDDDDDPDPVCVVVSVVSCVSNPVVVSD

Sequence (363 aa):
MSSNFDFLQGNEDSMGYFRAADFLEQEYAMGNYASELTSARKIAENVVKFVLDQNYMDNDATFAQNLKTVKYHHLLNQQLVDLLYAIKQPGNEASHTLEQYNKQDGVVALQQVIQLMYWFAKTYCDYEGEVQPFVEPAQRGLYTTSERHMIYSLSGDNSDGNWPRYTGLEKVGETTASQDLEKDWSPNSDYLRSEAHHRISQYMKTSGVPYNLDWVELAHRKISDTWFDDHDVHRVLLKSGFKRDAAFEKQGAKEWFQVSADQVKQAIAAVKNGRESIDGPVQATGKIELRPEQQDAVDKTAKTFKNKYKMLWNAKMRFGKTLSALKLIKKENYAKVLIMTHRPVVAEGWFDDFEKIGMPESG

Secondary structure (DSSP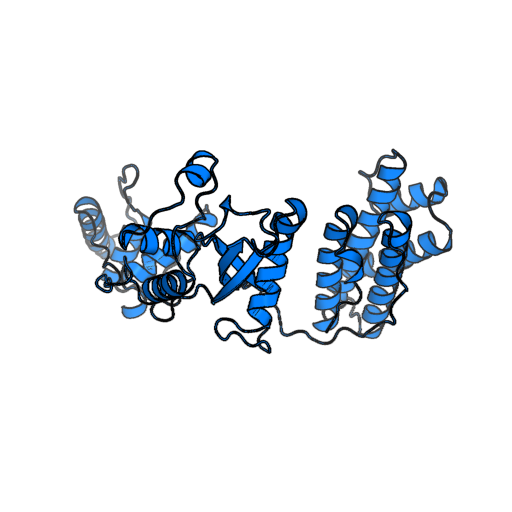, 8-state):
---TTGGGTT-HHHHHHHHHHHHHHHHHHTT-HHHHHHHHHHHHHHHHHHHHHHTT----S-HHHHHHHHHHTT-S-HHHHHHHHHHHHHHHHHTT------HHHHHHHHHHHHHHHHHHHHHHS---S--PPP----------S-PEEEEEEEEE--TTSS-GGGTT-EEEEEEEE---TTS--STT-HHHHHHHHHHHHHHHTTTT--EEEEEEEE-EETTTTEE--HHHHHHHHHHTT--B-HHHHHTT-TTEES--HHHHHHHHHHHHTTBSSTTSPBPP----PPPHHHHHHHHHHHHHHTT-S-----PPTT--HHHHHHHHHHHHT-S------S-GGGHHHHHHHHHHTT-GGG-

pLDDT: mean 86.32, std 11.84, range [33.31, 98.19]